Protein AF-A0A7V9F409-F1 (afdb_monomer)

pLDDT: mean 72.89, std 24.89, range [25.59, 97.81]

Solvent-accessible surface area (backbone atoms only — not comparable to full-atom values): 13513 Å² total; per-residue (Å²): 134,82,74,98,64,56,73,69,57,51,51,53,51,53,51,50,53,48,41,28,65,78,39,24,48,59,40,37,48,37,40,74,73,64,59,26,54,74,66,50,51,51,50,37,61,57,53,39,62,87,48,58,64,72,60,38,40,72,42,19,62,63,45,30,52,34,43,55,76,37,59,66,72,54,20,43,49,49,32,44,48,51,51,51,69,71,31,65,57,53,60,52,44,57,60,38,30,70,72,58,51,46,72,49,75,45,80,52,81,87,95,44,65,50,73,53,69,46,58,45,67,68,60,52,50,54,52,49,52,50,38,52,52,51,24,52,48,46,44,72,76,64,48,87,64,53,64,68,56,38,33,50,53,49,49,52,49,59,58,50,59,56,53,55,56,57,51,59,64,49,61,75,71,71,81,75,86,89,80,89,84,80,86,89,82,90,82,86,89,88,82,88,79,90,80,88,86,84,86,83,85,86,76,78,84,73,86,78,83,79,84,79,82,79,82,81,81,78,87,129

Nearest PDB structures (foldseek):
  8trc-assembly1_B  TM=2.249E-01  e=3.529E+00  Rattus norvegicus
  8afz-assembly1_A  TM=1.897E-01  e=8.046E+00  Homo sapiens

Secondary structure (DSSP, 8-state):
---S--HHHHHHHHHHHHHHHHT-HHHHHHHHTTSS-HHHHHHHHHHGGGS-HHHHHHTHHHHHHHHHHS-HHHHHHHHHHHHHHS-HHHHHHHHHHHH--EEEEEE-SSS-EEEEEE--HHHHHHHHHHHHHHHHHHHHTT--S-HHHHHHHHHHHHHHHHHHHHHHHHHTT-----------------------------------------------

Mean predicted aligned error: 19.3 Å

Radius of gyration: 28.7 Å; Cα contacts (8 Å, |Δi|>4): 137; chains: 1; bounding box: 71×68×67 Å

Sequence (220 aa):
MALNMSPSSVGKQLLLARDLQTVHSDLGEALQLGQVSPFVASMVASATRKLPDTARRVLDEAVTTDAVELPTGRAIEAARNRVREADEYSDVAAANARNNRYAFLKPLDDSVAMLGAVMPAEDAVAGWVRIDTDARRLRREGDARSLDQLRCDLFAQAVASAADRTDADRTDAESLPAESAGSENAGAEGIGAEGTASGPAAAARRPAVLVQVVISLASL

Foldseek 3Di:
DDDPDDPVVVVLVVVLVCLCVPQQVLLVVCVVVVLAPPVLSSLLSVLLVVDDSVLSNVCNVVLSVLRNPDDSVRSSVVSNVSSCVSCPVNVVVLVCLQVPWDWDWADDPDPDIDTDIRHRPVVVVVVQVVLLVVLVVVVVVPDPDDSVVSSVVSVVVVVVVVVVVVVVVVVVVPPDDDDDDDDDDDDDDDDDDDDDDDDDDPDDDDDDDDDDDDDDDDDD

Structure (mmCIF, N/CA/C/O backbone):
data_AF-A0A7V9F409-F1
#
_entry.id   AF-A0A7V9F409-F1
#
loop_
_atom_site.group_PDB
_atom_site.id
_atom_site.type_symbol
_atom_site.label_atom_id
_atom_site.label_alt_id
_atom_site.label_comp_id
_atom_site.label_asym_id
_atom_site.label_entity_id
_atom_site.label_seq_id
_atom_site.pdbx_PDB_ins_code
_atom_site.Cartn_x
_atom_site.Cartn_y
_atom_site.Cartn_z
_atom_site.occupancy
_atom_site.B_iso_or_equiv
_atom_site.auth_seq_id
_atom_site.auth_comp_id
_atom_site.auth_asym_id
_atom_site.auth_atom_id
_atom_site.pdbx_PDB_model_num
ATOM 1 N N . MET A 1 1 ? 6.184 -19.484 34.373 1.00 41.19 1 MET A N 1
ATOM 2 C CA . MET A 1 1 ? 5.968 -20.143 33.067 1.00 41.19 1 MET A CA 1
ATOM 3 C C . MET A 1 1 ? 6.205 -19.112 31.979 1.00 41.19 1 MET A C 1
ATOM 5 O O . MET A 1 1 ? 5.476 -18.132 31.943 1.00 41.19 1 MET A O 1
ATOM 9 N N . ALA A 1 2 ? 7.245 -19.275 31.159 1.00 52.06 2 ALA A N 1
ATOM 10 C CA . ALA A 1 2 ? 7.416 -18.454 29.963 1.00 52.06 2 ALA A CA 1
ATOM 11 C C . ALA A 1 2 ? 6.501 -19.015 28.864 1.00 52.06 2 ALA A C 1
ATOM 13 O O . ALA A 1 2 ? 6.508 -20.222 28.621 1.00 52.06 2 ALA A O 1
ATOM 14 N N . LEU A 1 3 ? 5.681 -18.166 28.245 1.00 68.44 3 LEU A N 1
ATOM 15 C CA . LEU A 1 3 ? 4.895 -18.538 27.068 1.00 68.44 3 LEU A CA 1
ATOM 16 C C . LEU A 1 3 ? 5.873 -18.926 25.947 1.00 68.44 3 LEU A C 1
ATOM 18 O O . LEU A 1 3 ? 6.801 -18.169 25.671 1.00 68.44 3 LEU A O 1
ATOM 22 N N . ASN A 1 4 ? 5.683 -20.089 25.312 1.00 79.31 4 ASN A N 1
ATOM 23 C CA . ASN A 1 4 ? 6.485 -20.540 24.166 1.00 79.31 4 ASN A CA 1
ATOM 24 C C . ASN A 1 4 ? 6.117 -19.735 22.905 1.00 79.31 4 ASN A C 1
ATOM 26 O O . ASN A 1 4 ? 5.541 -20.254 21.952 1.00 79.31 4 ASN A O 1
ATOM 30 N N . MET A 1 5 ? 6.351 -18.427 22.953 1.00 78.81 5 MET A N 1
ATOM 31 C CA . MET A 1 5 ? 5.960 -17.461 21.935 1.00 78.81 5 MET A CA 1
ATOM 32 C C . MET A 1 5 ? 7.158 -16.608 21.543 1.00 78.81 5 MET A C 1
ATOM 34 O O . MET A 1 5 ? 7.973 -16.227 22.382 1.00 78.81 5 MET A O 1
ATOM 38 N N . SER A 1 6 ? 7.250 -16.275 20.256 1.00 83.69 6 SER A N 1
ATOM 39 C CA . SER A 1 6 ? 8.296 -15.381 19.768 1.00 83.69 6 SER A CA 1
ATOM 40 C C . SER A 1 6 ? 8.077 -13.942 20.273 1.00 83.69 6 SER A C 1
ATOM 42 O O . SER A 1 6 ? 6.925 -13.511 20.422 1.00 83.69 6 SER A O 1
ATOM 44 N N . PRO A 1 7 ? 9.149 -13.148 20.478 1.00 78.25 7 PRO A N 1
ATOM 45 C CA . PRO A 1 7 ? 9.039 -11.759 20.941 1.00 78.25 7 PRO A CA 1
ATOM 46 C C . PRO A 1 7 ? 8.133 -10.884 20.063 1.00 78.25 7 PRO A C 1
ATOM 48 O O . PRO A 1 7 ? 7.383 -10.045 20.558 1.00 78.25 7 PRO A O 1
ATOM 51 N N . SER A 1 8 ? 8.147 -11.114 18.748 1.00 76.12 8 SER A N 1
ATOM 52 C CA . SER A 1 8 ? 7.300 -10.395 17.792 1.00 76.12 8 SER A CA 1
ATOM 53 C C . SER A 1 8 ? 5.815 -10.738 17.941 1.00 76.12 8 SER A C 1
ATOM 55 O O . SER A 1 8 ? 4.962 -9.867 17.762 1.00 76.12 8 SER A O 1
ATOM 57 N N . SER A 1 9 ? 5.489 -11.982 18.303 1.00 78.06 9 SER A N 1
ATOM 58 C CA . SER A 1 9 ? 4.111 -12.401 18.565 1.00 78.06 9 SER A CA 1
ATOM 59 C C . SER A 1 9 ? 3.569 -11.779 19.851 1.00 78.06 9 SER A C 1
ATOM 61 O O . SER A 1 9 ? 2.431 -11.310 19.866 1.00 78.06 9 SER A O 1
ATOM 63 N N . VAL A 1 10 ? 4.393 -11.713 20.901 1.00 84.56 10 VAL A N 1
ATOM 64 C CA . VAL A 1 10 ? 4.045 -11.029 22.158 1.00 84.56 10 VAL A CA 1
ATOM 65 C C . VAL A 1 10 ? 3.818 -9.538 21.908 1.00 84.56 10 VAL A C 1
ATOM 67 O O . VAL A 1 10 ? 2.819 -8.985 22.359 1.00 84.56 10 VAL A O 1
ATOM 70 N N . GLY A 1 11 ? 4.681 -8.899 21.110 1.00 83.50 11 GLY A N 1
ATOM 71 C CA . GLY A 1 11 ? 4.513 -7.495 20.729 1.00 83.50 11 GLY A CA 1
ATOM 72 C C . GLY A 1 11 ? 3.176 -7.223 20.032 1.00 83.50 11 GLY A C 1
ATOM 73 O O . GLY A 1 11 ? 2.473 -6.282 20.393 1.00 83.50 11 GLY A O 1
ATOM 74 N N . LYS A 1 12 ? 2.770 -8.073 19.079 1.00 80.00 12 LYS A N 1
ATOM 75 C CA . LYS A 1 12 ? 1.468 -7.939 18.401 1.00 80.00 12 LYS A CA 1
ATOM 76 C C . LYS A 1 12 ? 0.291 -8.089 19.365 1.00 80.00 12 LYS A C 1
ATOM 78 O O . LYS A 1 12 ? -0.642 -7.294 19.287 1.00 80.00 12 LYS A O 1
ATOM 83 N N . GLN A 1 13 ? 0.347 -9.065 20.271 1.00 84.50 13 GLN A N 1
ATOM 84 C CA . GLN A 1 13 ? -0.703 -9.279 21.269 1.00 84.50 13 GLN A CA 1
ATOM 85 C C . GLN A 1 13 ? -0.813 -8.116 22.256 1.00 84.50 13 GLN A C 1
ATOM 87 O O . GLN A 1 13 ? -1.919 -7.658 22.517 1.00 84.50 13 GLN A O 1
ATOM 92 N N . LEU A 1 14 ? 0.312 -7.594 22.752 1.00 89.25 14 LEU A N 1
ATOM 93 C CA . LEU A 1 14 ? 0.318 -6.435 23.647 1.00 89.25 14 LEU A CA 1
ATOM 94 C C . LEU A 1 14 ? -0.226 -5.182 22.960 1.00 89.25 14 LEU A C 1
ATOM 96 O O . LEU A 1 14 ? -1.001 -4.442 23.560 1.00 89.25 14 LEU A O 1
ATOM 100 N N . LEU A 1 15 ? 0.145 -4.954 21.698 1.00 87.38 15 LEU A N 1
ATOM 101 C CA . LEU A 1 15 ? -0.392 -3.828 20.941 1.00 87.38 15 LEU A CA 1
ATOM 102 C C . LEU A 1 15 ? -1.901 -3.967 20.719 1.00 87.38 15 LEU A C 1
ATOM 104 O O . LEU A 1 15 ? -2.616 -2.987 20.881 1.00 87.38 15 LEU A O 1
ATOM 108 N N . LEU A 1 16 ? -2.387 -5.167 20.383 1.00 89.25 16 LEU A N 1
ATOM 109 C CA . LEU A 1 16 ? -3.822 -5.415 20.240 1.00 89.25 16 LEU A CA 1
ATOM 110 C C . LEU A 1 16 ? -4.567 -5.207 21.566 1.00 89.25 16 LEU A C 1
ATOM 112 O O . LEU A 1 16 ? -5.596 -4.542 21.587 1.00 89.25 16 LEU A O 1
ATOM 116 N N . ALA A 1 17 ? -4.039 -5.738 22.670 1.00 90.00 17 ALA A N 1
ATOM 117 C CA . ALA A 1 17 ? -4.635 -5.566 23.992 1.00 90.00 17 ALA A CA 1
ATOM 118 C C . ALA A 1 17 ? -4.711 -4.083 24.384 1.00 90.00 17 ALA A C 1
ATOM 120 O O . ALA A 1 17 ? -5.747 -3.619 24.853 1.00 90.00 17 ALA A O 1
ATOM 121 N N . ARG A 1 18 ? -3.646 -3.315 24.120 1.00 91.75 18 ARG A N 1
ATOM 122 C CA . ARG A 1 18 ? -3.642 -1.862 24.321 1.00 91.75 18 ARG A CA 1
ATOM 123 C C . ARG A 1 18 ? -4.688 -1.169 23.448 1.00 91.75 18 ARG A C 1
ATOM 125 O O . ARG A 1 18 ? -5.393 -0.296 23.948 1.00 91.75 18 ARG A O 1
ATOM 132 N N . ASP A 1 19 ? -4.776 -1.527 22.167 1.00 90.69 19 ASP A N 1
ATOM 133 C CA . ASP A 1 19 ? -5.747 -0.946 21.233 1.00 90.69 19 ASP A CA 1
ATOM 134 C C . ASP A 1 19 ? -7.183 -1.151 21.747 1.00 90.69 19 ASP A C 1
ATOM 136 O O . ASP A 1 19 ? -7.920 -0.178 21.883 1.00 90.69 19 ASP A O 1
ATOM 140 N N . LEU A 1 20 ? -7.544 -2.383 22.126 1.00 92.19 20 LEU A N 1
ATOM 141 C CA . LEU A 1 20 ? -8.864 -2.730 22.677 1.00 92.19 20 LEU A CA 1
ATOM 142 C C . LEU A 1 20 ? -9.156 -2.075 24.034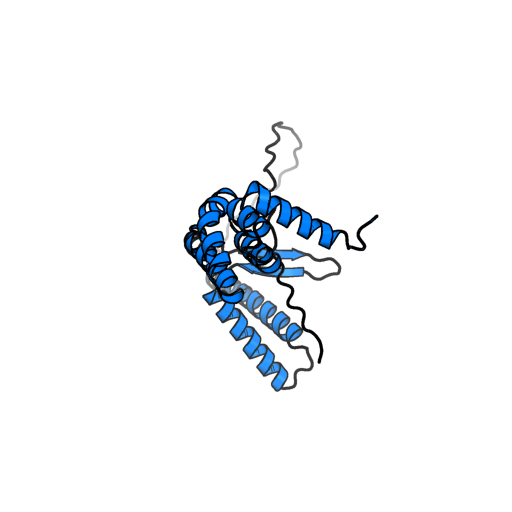 1.00 92.19 20 LEU A C 1
ATOM 144 O O . LEU A 1 20 ? -10.306 -1.907 24.406 1.00 92.19 20 LEU A O 1
ATOM 148 N N . GLN A 1 21 ? -8.129 -1.704 24.798 1.00 92.75 21 GLN A N 1
ATOM 149 C CA . GLN A 1 21 ? -8.329 -1.074 26.102 1.00 92.75 21 GLN A CA 1
ATOM 150 C C . GLN A 1 21 ? -8.398 0.458 26.032 1.00 92.75 21 GLN A C 1
ATOM 152 O O . GLN A 1 21 ? -9.035 1.083 26.874 1.00 92.75 21 GLN A O 1
ATOM 157 N N . THR A 1 22 ? -7.693 1.084 25.085 1.00 88.69 22 THR A N 1
ATOM 158 C CA . THR A 1 22 ? -7.446 2.544 25.100 1.00 88.69 22 THR A CA 1
ATOM 159 C C . THR A 1 22 ? -8.052 3.308 23.925 1.00 88.69 22 THR A C 1
ATOM 161 O O . THR A 1 22 ? -8.151 4.542 23.967 1.00 88.69 22 THR A O 1
ATOM 164 N N . VAL A 1 23 ? -8.415 2.593 22.862 1.00 89.44 23 VAL A N 1
ATOM 165 C CA . VAL A 1 23 ? -8.960 3.163 21.626 1.00 89.44 23 VAL A CA 1
ATOM 166 C C . VAL A 1 23 ? -10.294 2.518 21.278 1.00 89.44 23 VAL A C 1
ATOM 168 O O . VAL A 1 23 ? -11.212 3.244 20.923 1.00 89.44 23 VAL A O 1
ATOM 171 N N . HIS A 1 24 ? -10.379 1.192 21.402 1.00 92.69 24 HIS A N 1
ATOM 172 C CA . HIS A 1 24 ? -11.540 0.391 21.033 1.00 92.69 24 HIS A CA 1
ATOM 173 C C . HIS A 1 24 ? -12.212 -0.258 22.252 1.00 92.69 24 HIS A C 1
ATOM 175 O O . HIS A 1 24 ? -12.237 -1.487 22.359 1.00 92.69 24 HIS A O 1
ATOM 181 N N . SER A 1 25 ? -12.654 0.564 23.209 1.00 93.12 25 SER A N 1
ATOM 182 C CA . SER A 1 25 ? -13.220 0.085 24.475 1.00 93.12 25 SER A CA 1
ATOM 183 C C . SER A 1 25 ? -14.477 -0.753 24.276 1.00 93.12 25 SER A C 1
ATOM 185 O O . SER A 1 25 ? -14.604 -1.789 24.929 1.00 93.12 25 SER A O 1
ATOM 187 N N . ASP A 1 26 ? -15.348 -0.364 23.346 1.00 95.12 26 ASP A N 1
ATOM 188 C CA . ASP A 1 26 ? -16.631 -1.032 23.114 1.00 95.12 26 ASP A CA 1
ATOM 189 C C . ASP A 1 26 ? -16.394 -2.412 22.488 1.00 95.12 26 ASP A C 1
ATOM 191 O O . ASP A 1 26 ? -16.950 -3.425 22.919 1.00 95.12 26 ASP A O 1
ATOM 195 N N . LEU A 1 27 ? -15.463 -2.489 21.530 1.00 94.31 27 LEU A N 1
ATOM 196 C CA . LEU A 1 27 ? -15.044 -3.753 20.923 1.00 94.31 27 LEU A CA 1
ATOM 197 C C . LEU A 1 27 ? -14.344 -4.661 21.943 1.00 94.31 27 LEU A C 1
ATOM 199 O O . LEU A 1 27 ? -14.485 -5.886 21.899 1.00 94.31 27 LEU A O 1
ATOM 203 N N . GLY A 1 28 ? -13.567 -4.065 22.851 1.00 94.88 28 GLY A N 1
ATOM 204 C CA . GLY A 1 28 ? -12.927 -4.759 23.963 1.00 94.88 28 GLY A CA 1
ATOM 205 C C . GLY A 1 28 ? -13.943 -5.369 24.930 1.00 94.88 28 GLY A C 1
ATOM 206 O O . GLY A 1 28 ? -13.770 -6.516 25.346 1.00 94.88 28 GLY A O 1
ATOM 207 N N . GLU A 1 29 ? -15.015 -4.645 25.248 1.00 96.25 29 GLU A N 1
ATOM 208 C CA . GLU A 1 29 ? -16.117 -5.128 26.083 1.00 96.25 29 GLU A CA 1
ATOM 209 C C . GLU A 1 29 ? -16.910 -6.242 25.383 1.00 96.25 29 GLU A C 1
ATOM 211 O O . GLU A 1 29 ? -17.104 -7.316 25.959 1.00 96.25 29 GLU A O 1
ATOM 216 N N . ALA A 1 30 ? -17.259 -6.063 24.106 1.00 94.69 30 ALA A N 1
ATOM 217 C CA . ALA A 1 30 ? -17.950 -7.082 23.312 1.00 94.69 30 ALA A CA 1
ATOM 218 C C . ALA A 1 30 ? -17.137 -8.388 23.197 1.00 94.69 30 ALA A C 1
ATOM 220 O O . ALA A 1 30 ? -17.693 -9.492 23.221 1.00 94.69 30 ALA A O 1
ATOM 221 N N . LEU A 1 31 ? -15.805 -8.285 23.125 1.00 95.12 31 LEU A N 1
ATOM 222 C CA . LEU A 1 31 ? -14.905 -9.437 23.187 1.00 95.12 31 LEU A CA 1
ATOM 223 C C . LEU A 1 31 ? -14.948 -10.127 24.561 1.00 95.12 31 LEU A C 1
ATOM 225 O O . LEU A 1 31 ? -14.991 -11.356 24.621 1.00 95.12 31 LEU A O 1
ATOM 229 N N . GLN A 1 32 ? -14.941 -9.367 25.661 1.00 94.81 32 GLN A N 1
ATOM 230 C CA . GLN A 1 32 ? -14.998 -9.920 27.024 1.00 94.81 32 GLN A CA 1
ATOM 231 C C . GLN A 1 32 ? -16.326 -10.626 27.313 1.00 94.81 32 GLN A C 1
ATOM 233 O O . GLN A 1 32 ? -16.335 -11.669 27.967 1.00 94.81 32 GLN A O 1
ATOM 238 N N . LEU A 1 33 ? -17.430 -10.097 26.784 1.00 94.81 33 LEU A N 1
ATOM 239 C CA . LEU A 1 33 ? -18.762 -10.700 26.877 1.00 94.81 33 LEU A CA 1
ATOM 240 C C . LEU A 1 33 ? -18.945 -11.909 25.943 1.00 94.81 33 LEU A C 1
ATOM 242 O O . LEU A 1 33 ? -19.985 -12.564 25.981 1.00 94.81 33 LEU A O 1
ATOM 246 N N . GLY A 1 34 ? -17.951 -12.222 25.103 1.00 94.06 34 GLY A N 1
ATOM 247 C CA . GLY A 1 34 ? -18.007 -13.335 24.155 1.00 94.06 34 GLY A CA 1
ATOM 248 C C . GLY A 1 34 ? -18.943 -13.098 22.967 1.00 94.06 34 GLY A C 1
ATOM 249 O O . GLY A 1 34 ? -19.281 -14.049 22.264 1.00 94.06 34 GLY A O 1
ATOM 250 N N . GLN A 1 35 ? -19.354 -11.850 22.728 1.00 94.88 35 GLN A N 1
ATOM 251 C CA . GLN A 1 35 ? -20.203 -11.467 21.595 1.00 94.88 35 GLN A CA 1
ATOM 252 C C . GLN A 1 35 ? -19.408 -11.422 20.285 1.00 94.88 35 GLN A C 1
ATOM 254 O O . GLN A 1 35 ? -19.954 -11.679 19.217 1.00 94.88 35 GLN A O 1
ATOM 259 N N . VAL A 1 36 ? -18.103 -11.144 20.372 1.00 94.94 36 VAL A N 1
ATOM 260 C CA . VAL A 1 36 ? -17.180 -11.125 19.232 1.00 94.94 36 VAL A CA 1
ATOM 261 C C . VAL A 1 36 ? -16.037 -12.102 19.483 1.00 94.94 36 VAL A C 1
ATOM 263 O O . VAL A 1 36 ? -15.482 -12.175 20.576 1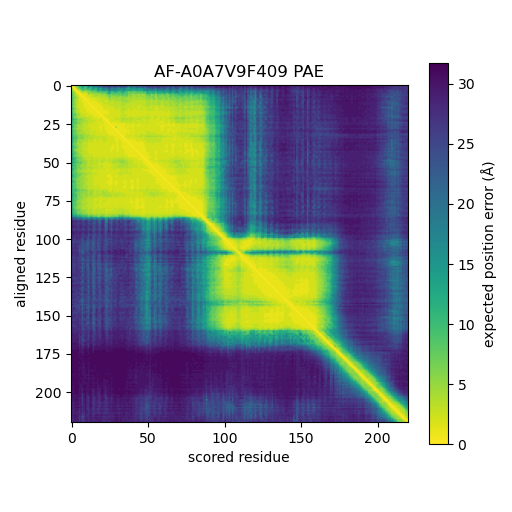.00 94.94 36 VAL A O 1
ATOM 266 N N . SER A 1 37 ? -15.642 -12.859 18.456 1.00 94.38 37 SER A N 1
ATOM 267 C CA . SER A 1 37 ? -14.486 -13.755 18.576 1.00 94.38 37 SER A CA 1
ATOM 268 C C . SER A 1 37 ? -13.160 -12.973 18.664 1.00 94.38 37 SER A C 1
ATOM 270 O O . SER A 1 37 ? -13.016 -11.938 18.004 1.00 94.38 37 SER A O 1
ATOM 272 N N . PRO A 1 38 ? -12.127 -13.494 19.361 1.00 91.56 38 PRO A N 1
ATOM 273 C CA . PRO A 1 38 ? -10.806 -12.855 19.418 1.00 91.56 38 PRO A CA 1
ATOM 274 C C . PRO A 1 38 ? -10.196 -12.590 18.038 1.00 91.56 38 PRO A C 1
ATOM 276 O O . PRO A 1 38 ? -9.517 -11.585 17.828 1.00 91.56 38 PRO A O 1
ATOM 279 N N . PHE A 1 39 ? -10.464 -13.478 17.076 1.00 92.81 39 PHE A N 1
ATOM 280 C CA . PHE A 1 39 ? -10.010 -13.318 15.700 1.00 92.81 39 PHE A CA 1
ATOM 281 C C . PHE A 1 39 ? -10.663 -12.104 15.028 1.00 92.81 39 PHE A C 1
ATOM 283 O O . PHE A 1 39 ? -9.947 -11.249 14.506 1.00 92.81 39 PHE A O 1
ATOM 290 N N . VAL A 1 40 ? -11.995 -11.991 15.086 1.00 94.25 40 VAL A N 1
ATOM 291 C CA . VAL A 1 40 ? -12.736 -10.857 14.503 1.00 94.25 40 VAL A CA 1
ATOM 292 C C . VAL A 1 40 ? -12.302 -9.547 15.153 1.00 94.25 40 VAL A C 1
ATOM 294 O O . VAL A 1 40 ? -11.917 -8.627 14.435 1.00 94.25 40 VAL A O 1
ATOM 297 N N . ALA A 1 41 ? -12.253 -9.492 16.488 1.00 94.06 41 ALA A N 1
ATOM 298 C CA . ALA A 1 41 ? -11.809 -8.307 17.221 1.00 94.06 41 ALA A CA 1
ATOM 299 C C . ALA A 1 41 ? -10.391 -7.879 16.801 1.00 94.06 41 ALA A C 1
ATOM 301 O O . ALA A 1 41 ? -10.145 -6.701 16.541 1.00 94.06 41 ALA A O 1
ATOM 302 N N . SER A 1 42 ? -9.468 -8.837 16.637 1.00 93.00 42 SER A N 1
ATOM 303 C CA . SER A 1 42 ? -8.105 -8.545 16.175 1.00 93.00 42 SER A CA 1
ATOM 304 C C . SER A 1 42 ? -8.058 -7.964 14.764 1.00 93.00 42 SER A C 1
ATOM 306 O O . SER A 1 42 ? -7.300 -7.026 14.505 1.00 93.00 42 SER A O 1
ATOM 308 N N . MET A 1 43 ? -8.872 -8.499 13.852 1.00 94.75 43 MET A N 1
ATOM 309 C CA . MET A 1 43 ? -8.896 -8.087 12.453 1.00 94.75 43 MET A CA 1
ATOM 310 C C . MET A 1 43 ? -9.554 -6.719 12.285 1.00 94.75 43 MET A C 1
ATOM 312 O O . MET A 1 43 ? -9.040 -5.895 11.527 1.00 94.75 43 MET A O 1
ATOM 316 N N . VAL A 1 44 ? -10.636 -6.457 13.021 1.00 93.75 44 VAL A N 1
ATOM 317 C CA . VAL A 1 44 ? -11.324 -5.160 13.047 1.00 93.75 44 VAL A CA 1
ATOM 318 C C . VAL A 1 44 ? -10.413 -4.084 13.644 1.00 93.75 44 VAL A C 1
ATOM 320 O O . VAL A 1 44 ? -10.130 -3.097 12.967 1.00 93.75 44 VAL A O 1
ATOM 323 N N . ALA A 1 45 ? -9.840 -4.304 14.833 1.00 93.31 45 ALA A N 1
ATOM 324 C CA . ALA A 1 45 ? -8.927 -3.344 15.465 1.00 93.31 45 ALA A CA 1
ATOM 325 C C . ALA A 1 45 ? -7.652 -3.089 14.635 1.00 93.31 45 ALA A C 1
ATOM 327 O O . ALA A 1 45 ? -7.114 -1.981 14.621 1.00 93.31 45 ALA A O 1
ATOM 328 N N . SER A 1 46 ? -7.163 -4.103 13.912 1.00 90.38 46 SER A N 1
ATOM 329 C CA . SER A 1 46 ? -6.025 -3.941 12.997 1.00 90.38 46 SER A CA 1
ATOM 330 C C . SER A 1 46 ? -6.393 -3.150 11.741 1.00 90.38 46 SER A C 1
ATOM 332 O O . SER A 1 46 ? -5.551 -2.419 11.222 1.00 90.38 46 SER A O 1
ATOM 334 N N . ALA A 1 47 ? -7.628 -3.268 11.243 1.00 89.44 47 ALA A N 1
ATOM 335 C CA . ALA A 1 47 ? -8.082 -2.544 10.058 1.00 89.44 47 ALA A CA 1
ATOM 336 C C . ALA A 1 47 ? -8.150 -1.025 10.288 1.00 89.44 47 ALA A C 1
ATOM 338 O O . ALA A 1 47 ? -7.905 -0.261 9.356 1.00 89.44 47 ALA A O 1
ATOM 339 N N . THR A 1 48 ? -8.420 -0.582 11.519 1.00 88.69 48 THR A N 1
ATOM 340 C CA . THR A 1 48 ? -8.542 0.843 11.868 1.00 88.69 48 THR A CA 1
ATOM 341 C C . THR A 1 48 ? -7.201 1.534 12.127 1.00 88.69 48 THR A C 1
ATOM 343 O O . THR A 1 48 ? -7.150 2.761 12.163 1.00 88.69 48 THR A O 1
ATOM 346 N N . ARG A 1 49 ? -6.090 0.793 12.259 1.00 87.19 49 ARG A N 1
ATOM 347 C CA . ARG A 1 49 ? -4.779 1.340 12.672 1.00 87.19 49 ARG A CA 1
ATOM 348 C C . ARG A 1 49 ? -4.188 2.427 11.783 1.00 87.19 49 ARG A C 1
ATOM 350 O O . ARG A 1 49 ? -3.285 3.124 12.234 1.00 87.19 49 ARG A O 1
ATOM 357 N N . LYS A 1 50 ? -4.627 2.544 10.528 1.00 81.12 50 LYS A N 1
ATOM 358 C CA . LYS A 1 50 ? -4.147 3.616 9.644 1.00 81.12 50 LYS A CA 1
ATOM 359 C C . LYS A 1 50 ? -4.698 4.996 10.025 1.00 81.12 50 LYS A C 1
ATOM 361 O O . LYS A 1 50 ? -4.153 5.997 9.576 1.00 81.12 50 LYS A O 1
ATOM 366 N N . LEU A 1 51 ? -5.761 5.044 10.828 1.00 81.44 51 LEU A N 1
ATOM 367 C CA . LEU A 1 51 ? -6.373 6.278 11.305 1.00 81.44 51 LEU A CA 1
ATOM 368 C C . LEU A 1 51 ? -5.719 6.745 12.616 1.00 81.44 51 LEU A C 1
ATOM 370 O O . LEU A 1 51 ? -5.240 5.913 13.391 1.00 81.44 51 LEU A O 1
ATOM 374 N N . PRO A 1 52 ? -5.724 8.057 12.912 1.00 80.00 52 PRO A N 1
ATOM 375 C CA . PRO A 1 52 ? -5.332 8.552 14.228 1.00 80.00 52 PRO A CA 1
ATOM 376 C C . PRO A 1 52 ? -6.292 8.042 15.313 1.00 80.00 52 PRO A C 1
ATOM 378 O O . PRO A 1 52 ? -7.482 7.850 15.060 1.00 80.00 52 PRO A O 1
ATOM 381 N N . ASP A 1 53 ? -5.800 7.877 16.545 1.00 81.19 53 ASP A N 1
ATOM 382 C CA . ASP A 1 53 ? -6.581 7.317 17.662 1.00 81.19 53 ASP A CA 1
ATOM 383 C C . ASP A 1 53 ? -7.895 8.068 17.933 1.00 81.19 53 ASP A C 1
ATOM 385 O O . ASP A 1 53 ? -8.880 7.459 18.343 1.00 81.19 53 ASP A O 1
ATOM 389 N N . THR A 1 54 ? -7.950 9.376 17.664 1.00 79.56 54 THR A N 1
ATOM 390 C CA . THR A 1 54 ? -9.182 10.172 17.776 1.00 79.56 54 THR A CA 1
ATOM 391 C C . THR A 1 54 ? -10.268 9.698 16.811 1.00 79.56 54 THR A C 1
ATOM 393 O O . THR A 1 54 ? -11.403 9.511 17.231 1.00 79.56 54 THR A O 1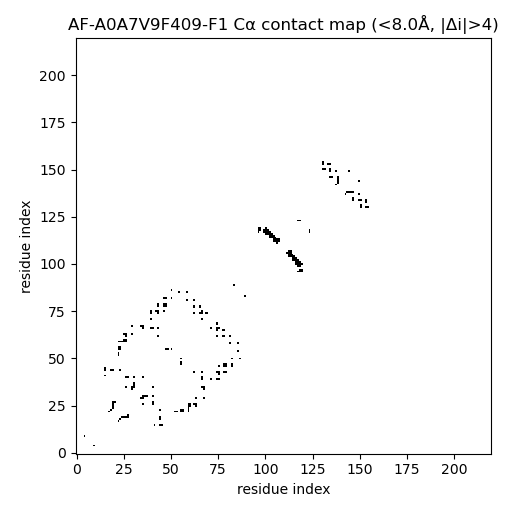
ATOM 396 N N . ALA A 1 55 ? -9.926 9.440 15.547 1.00 82.62 55 ALA A N 1
ATOM 397 C CA . ALA A 1 55 ? -10.863 8.926 14.549 1.00 82.62 55 ALA A CA 1
ATOM 398 C C . ALA A 1 55 ? -11.222 7.454 14.808 1.00 82.62 55 ALA A C 1
ATOM 400 O O . ALA A 1 55 ? -12.367 7.049 14.625 1.00 82.62 55 ALA A O 1
ATOM 401 N N . ARG A 1 56 ? -10.262 6.656 15.294 1.00 87.94 56 ARG A N 1
ATOM 402 C CA . ARG A 1 56 ? -10.502 5.254 15.673 1.00 87.94 56 ARG A CA 1
ATOM 403 C C . ARG A 1 56 ? -11.532 5.131 16.798 1.00 87.94 56 ARG A C 1
ATOM 405 O O . ARG A 1 56 ? -12.388 4.261 16.708 1.00 87.94 56 ARG A O 1
ATOM 412 N N . ARG A 1 57 ? -11.482 6.023 17.796 1.00 88.81 57 ARG A N 1
ATOM 413 C CA . ARG A 1 57 ? -12.474 6.099 18.886 1.00 88.81 57 ARG A CA 1
ATOM 414 C C . ARG A 1 57 ? -13.867 6.461 18.386 1.00 88.81 57 ARG A C 1
ATOM 416 O O . ARG A 1 57 ? -14.835 5.867 18.827 1.00 88.81 57 ARG A O 1
ATOM 423 N N . VAL A 1 58 ? -13.972 7.405 17.448 1.00 88.12 58 VAL A N 1
ATOM 424 C CA . VAL A 1 58 ? -15.269 7.783 16.852 1.00 88.12 58 VAL A CA 1
ATOM 425 C C . VAL A 1 58 ? -15.905 6.606 16.108 1.00 88.12 58 VAL A C 1
ATOM 427 O O . VAL A 1 58 ? -17.120 6.454 16.118 1.00 88.12 58 VAL A O 1
ATOM 430 N N . LEU A 1 59 ? -15.090 5.759 15.478 1.00 90.25 59 LEU A N 1
ATOM 431 C CA . LEU A 1 59 ? -15.570 4.570 14.779 1.00 90.25 59 LEU A CA 1
ATOM 432 C C . LEU A 1 59 ? -15.895 3.388 15.697 1.00 90.25 59 LEU A C 1
ATOM 434 O O . LEU A 1 59 ? -16.470 2.422 15.200 1.00 90.25 59 LEU A O 1
ATOM 438 N N . ASP A 1 60 ? -15.511 3.424 16.975 1.00 93.69 60 ASP A N 1
ATOM 439 C CA . ASP A 1 60 ? -15.484 2.244 17.844 1.00 93.69 60 ASP A CA 1
ATOM 440 C C . ASP A 1 60 ? -16.852 1.569 17.989 1.00 93.69 60 ASP A C 1
ATOM 442 O O . ASP A 1 60 ? -17.002 0.388 17.672 1.00 93.69 60 ASP A O 1
ATOM 446 N N . GLU A 1 61 ? -17.874 2.341 18.351 1.00 94.75 61 GLU A N 1
ATOM 447 C CA . GLU A 1 61 ? -19.256 1.867 18.473 1.00 94.75 61 GLU A CA 1
ATOM 448 C C . GLU A 1 61 ? -19.748 1.230 17.160 1.00 94.75 61 GLU A C 1
ATOM 450 O O . GLU A 1 61 ? -20.315 0.131 17.130 1.00 94.75 61 GLU A O 1
ATOM 455 N N . ALA A 1 62 ? -19.467 1.892 16.036 1.00 93.25 62 ALA A N 1
ATOM 456 C CA . ALA A 1 62 ? -19.952 1.476 14.729 1.00 93.25 62 ALA A CA 1
ATOM 457 C C . ALA A 1 62 ? -19.267 0.193 14.229 1.00 93.25 62 ALA A C 1
ATOM 459 O O . ALA A 1 62 ? -19.930 -0.655 13.629 1.00 93.25 62 ALA A O 1
ATOM 460 N N . VAL A 1 63 ? -17.958 0.033 14.465 1.00 94.25 63 VAL A N 1
ATOM 461 C CA . VAL A 1 63 ? -17.236 -1.204 14.110 1.00 94.25 63 VAL A CA 1
ATOM 462 C C . VAL A 1 63 ? -17.544 -2.346 15.075 1.00 94.25 63 VAL A C 1
ATOM 464 O O . VAL A 1 63 ? -17.494 -3.506 14.670 1.00 94.25 63 VAL A O 1
ATOM 467 N N . THR A 1 64 ? -17.885 -2.034 16.326 1.00 96.06 64 THR A N 1
ATOM 468 C CA . THR A 1 64 ? -18.323 -3.020 17.321 1.00 96.06 64 THR A CA 1
ATOM 469 C C . THR A 1 64 ? -19.678 -3.598 16.945 1.00 96.06 64 THR A C 1
ATOM 471 O O . THR A 1 64 ? -19.825 -4.817 16.901 1.00 96.06 64 THR A O 1
ATOM 474 N N . THR A 1 65 ? -20.631 -2.739 16.578 1.00 96.31 65 THR A N 1
ATOM 475 C CA . THR A 1 65 ? -21.966 -3.153 16.119 1.00 96.31 65 THR A CA 1
ATOM 476 C C . THR A 1 65 ? -21.864 -4.117 14.936 1.00 96.31 65 THR A C 1
ATOM 478 O O . THR A 1 65 ? -22.382 -5.231 14.988 1.00 96.31 65 THR A O 1
ATOM 481 N N . ASP A 1 66 ? -21.083 -3.761 13.912 1.00 94.88 66 ASP A N 1
ATOM 482 C CA . ASP A 1 66 ? -20.837 -4.650 12.773 1.00 94.88 66 ASP A CA 1
ATOM 483 C C . ASP A 1 66 ? -20.197 -5.980 13.173 1.00 94.88 66 ASP A C 1
ATOM 485 O O . ASP A 1 66 ? -20.513 -7.020 12.599 1.00 94.88 66 ASP A O 1
ATOM 489 N N . ALA A 1 67 ? -19.246 -5.952 14.109 1.00 94.44 67 ALA A N 1
ATOM 490 C CA . ALA A 1 67 ? -18.532 -7.144 14.543 1.00 94.44 67 ALA A CA 1
ATOM 491 C C . ALA A 1 67 ? -19.434 -8.134 15.289 1.00 94.44 67 ALA A C 1
ATOM 493 O O . ALA A 1 67 ? -19.160 -9.335 15.251 1.00 94.44 67 ALA A O 1
ATOM 494 N N . VAL A 1 68 ? -20.483 -7.635 15.947 1.00 95.56 68 VAL A N 1
ATOM 495 C CA . VAL A 1 68 ? -21.494 -8.441 16.643 1.00 95.56 68 VAL A CA 1
ATOM 496 C C . VAL A 1 68 ? -22.554 -8.960 15.669 1.00 95.56 68 VAL A C 1
ATOM 498 O O . VAL A 1 68 ? -22.949 -10.122 15.752 1.00 95.56 68 VAL A O 1
ATOM 501 N N . GLU A 1 69 ? -23.019 -8.122 14.742 1.00 94.69 69 GLU A N 1
ATOM 502 C CA . GLU A 1 69 ? -24.177 -8.438 13.897 1.00 94.69 69 GLU A CA 1
ATOM 503 C C . GLU A 1 69 ? -23.819 -9.165 12.595 1.00 94.69 69 GLU A C 1
ATOM 505 O O . GLU A 1 69 ? -24.618 -9.950 12.073 1.00 94.69 69 GLU A O 1
ATOM 510 N N . LEU A 1 70 ? -22.631 -8.914 12.037 1.00 94.69 70 LEU A N 1
ATOM 511 C CA . LEU A 1 70 ? -22.249 -9.427 10.726 1.00 94.69 70 LEU A CA 1
ATOM 512 C C . LEU A 1 70 ? -21.396 -10.699 10.823 1.00 94.69 70 LEU A C 1
ATOM 514 O O . LEU A 1 70 ? -20.564 -10.851 11.719 1.00 94.69 70 LEU A O 1
ATOM 518 N N . PRO A 1 71 ? -21.487 -11.596 9.821 1.00 94.00 71 PRO A N 1
ATOM 519 C CA . PRO A 1 71 ? -20.531 -12.686 9.679 1.00 94.00 71 PRO A CA 1
ATOM 520 C C . PRO A 1 71 ? -19.091 -12.162 9.601 1.00 94.00 71 PRO A C 1
ATOM 522 O O . PRO A 1 71 ? -18.835 -11.150 8.947 1.00 94.00 71 PRO A O 1
ATOM 525 N N . THR A 1 72 ? -18.135 -12.911 10.157 1.00 91.75 72 THR A N 1
ATOM 526 C CA . THR A 1 72 ? -16.704 -12.555 10.261 1.00 91.75 72 THR A CA 1
ATOM 527 C C . THR A 1 72 ? -16.128 -11.825 9.043 1.00 91.75 72 THR A C 1
ATOM 529 O O . THR A 1 72 ? -15.515 -10.771 9.186 1.00 91.75 72 THR A O 1
ATOM 532 N N . GLY A 1 73 ? -16.318 -12.360 7.830 1.00 88.44 73 GLY A N 1
ATOM 533 C CA . GLY A 1 73 ? -15.781 -11.741 6.612 1.00 88.44 73 GLY A CA 1
ATOM 534 C C . GLY A 1 73 ? -16.393 -10.369 6.307 1.00 88.44 73 GLY A C 1
ATOM 535 O O . GLY A 1 73 ? -15.671 -9.446 5.934 1.00 88.44 73 GLY A O 1
ATOM 536 N N . ARG A 1 74 ? -17.705 -10.223 6.524 1.00 93.25 74 ARG A N 1
ATOM 537 C CA . ARG A 1 74 ? -18.450 -8.978 6.298 1.00 93.25 74 ARG A CA 1
ATOM 538 C C . ARG A 1 74 ? -18.157 -7.937 7.373 1.00 93.25 74 ARG A C 1
ATOM 540 O O . ARG A 1 74 ? -18.006 -6.778 7.018 1.00 93.25 74 ARG A O 1
ATOM 547 N N . ALA A 1 75 ? -17.981 -8.339 8.631 1.00 92.88 75 ALA A N 1
ATOM 548 C CA . ALA A 1 75 ? -17.553 -7.438 9.703 1.00 92.88 75 ALA A CA 1
ATOM 549 C C . ALA A 1 75 ? -16.184 -6.799 9.403 1.00 92.88 75 ALA A C 1
ATOM 551 O O . ALA A 1 75 ? -16.005 -5.587 9.505 1.00 92.88 75 ALA A O 1
ATOM 552 N N . ILE A 1 76 ? -15.215 -7.607 8.953 1.00 92.56 76 ILE A N 1
ATOM 553 C CA . ILE A 1 76 ? -13.877 -7.117 8.585 1.00 92.56 76 ILE A CA 1
ATOM 554 C C . ILE A 1 76 ? -13.953 -6.164 7.384 1.00 92.56 76 ILE A C 1
ATOM 556 O O . ILE A 1 76 ? -13.243 -5.157 7.334 1.00 92.56 76 ILE A O 1
ATOM 560 N N . GLU A 1 77 ? -14.787 -6.479 6.395 1.00 90.81 77 GLU A N 1
ATOM 561 C CA . GLU A 1 77 ? -14.993 -5.626 5.225 1.00 90.81 77 GLU A CA 1
ATOM 562 C C . GLU A 1 77 ? -15.685 -4.305 5.585 1.00 90.81 77 GLU A C 1
ATOM 564 O O . GLU A 1 77 ? -15.227 -3.244 5.161 1.00 90.81 77 GLU A O 1
ATOM 569 N N . ALA A 1 78 ? -16.720 -4.351 6.421 1.00 91.62 78 ALA A N 1
ATOM 570 C CA . ALA A 1 78 ? -17.450 -3.179 6.887 1.00 91.62 78 ALA A CA 1
ATOM 571 C C . ALA A 1 78 ? -16.553 -2.239 7.710 1.00 91.62 78 ALA A C 1
ATOM 573 O O . ALA A 1 78 ? -16.553 -1.029 7.470 1.00 91.62 78 ALA A O 1
ATOM 574 N N . ALA A 1 79 ? -15.684 -2.788 8.567 1.00 91.38 79 ALA A N 1
ATOM 575 C CA . ALA A 1 79 ? -14.658 -2.016 9.265 1.00 91.38 79 ALA A CA 1
ATOM 576 C C . ALA A 1 79 ? -13.697 -1.319 8.286 1.00 91.38 79 ALA A C 1
ATOM 578 O O . ALA A 1 79 ? -13.399 -0.137 8.441 1.00 91.38 79 ALA A O 1
ATOM 579 N N . ARG A 1 80 ? -13.242 -2.014 7.232 1.00 89.88 80 ARG A N 1
ATOM 580 C CA . ARG A 1 80 ? -12.396 -1.406 6.187 1.00 89.88 80 ARG A CA 1
ATOM 581 C C . ARG A 1 80 ? -13.123 -0.304 5.418 1.00 89.88 80 ARG A C 1
ATOM 583 O O . ARG A 1 80 ? -12.478 0.675 5.059 1.00 89.88 80 ARG A O 1
ATOM 590 N N . ASN A 1 81 ? -14.419 -0.455 5.151 1.00 87.81 81 ASN A N 1
ATOM 591 C CA . ASN A 1 81 ? -15.223 0.553 4.454 1.00 87.81 81 ASN A CA 1
ATOM 592 C C . ASN A 1 81 ? -15.429 1.800 5.310 1.00 87.81 81 ASN A C 1
ATOM 594 O O . ASN A 1 81 ? -15.117 2.890 4.846 1.00 87.81 81 ASN A O 1
ATOM 598 N N . ARG A 1 82 ? -15.782 1.644 6.588 1.00 88.81 82 ARG A N 1
ATOM 599 C CA . ARG A 1 82 ? -15.848 2.762 7.546 1.00 88.81 82 ARG A CA 1
ATOM 600 C C . ARG A 1 82 ? -14.533 3.513 7.654 1.00 88.81 82 ARG A C 1
ATOM 602 O O . ARG A 1 82 ? -14.492 4.730 7.708 1.00 88.81 82 ARG A O 1
ATOM 609 N N . VAL A 1 83 ? -13.432 2.775 7.623 1.00 87.94 83 VAL A N 1
ATOM 610 C CA . VAL A 1 83 ? -12.081 3.327 7.624 1.00 87.94 83 VAL A CA 1
ATOM 611 C C . VAL A 1 83 ? -11.704 3.994 6.289 1.00 87.94 83 VAL A C 1
ATOM 613 O O . VAL A 1 83 ? -10.723 4.726 6.237 1.00 87.94 83 VAL A O 1
ATOM 616 N N . ARG A 1 84 ? -12.421 3.748 5.189 1.00 81.31 84 ARG A N 1
ATOM 617 C CA . ARG A 1 84 ? -12.299 4.537 3.949 1.00 81.31 84 ARG A CA 1
ATOM 618 C C . ARG A 1 84 ? -13.170 5.789 4.004 1.00 81.31 84 ARG A C 1
ATOM 620 O O . ARG A 1 84 ? -12.713 6.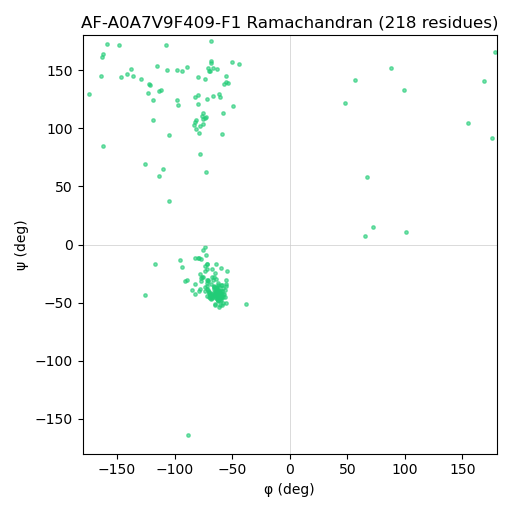831 3.572 1.00 81.31 84 ARG A O 1
ATOM 627 N N . GLU A 1 85 ? -14.373 5.681 4.559 1.00 81.00 85 GLU A N 1
ATOM 628 C CA . GLU A 1 85 ? -15.327 6.790 4.697 1.00 81.00 85 GLU A CA 1
ATOM 629 C C . GLU A 1 85 ? -14.866 7.841 5.716 1.00 81.00 85 GLU A C 1
ATOM 631 O O . GLU A 1 85 ? -14.937 9.034 5.451 1.00 81.00 85 GLU A O 1
ATOM 636 N N . ALA A 1 86 ? -14.350 7.406 6.868 1.00 75.56 86 ALA A N 1
ATOM 637 C CA . ALA A 1 86 ? -13.829 8.283 7.921 1.00 75.56 86 ALA A CA 1
ATOM 638 C C . ALA A 1 86 ? -12.437 8.845 7.607 1.00 75.56 86 ALA A C 1
ATOM 640 O O . ALA A 1 86 ? -11.946 9.741 8.294 1.00 75.56 86 ALA A O 1
ATOM 641 N N . ASP A 1 87 ? -11.775 8.293 6.595 1.00 66.06 87 ASP A N 1
ATOM 642 C CA . ASP A 1 87 ? -10.531 8.834 6.079 1.00 66.06 87 ASP A CA 1
ATOM 643 C C . ASP A 1 87 ? -10.870 10.039 5.197 1.00 66.06 87 ASP A C 1
ATOM 645 O O . ASP A 1 87 ? -10.842 9.962 3.975 1.00 66.06 87 ASP A O 1
ATOM 649 N N . GLU A 1 88 ? -11.173 11.178 5.829 1.00 51.31 88 GLU A N 1
ATOM 650 C CA . GLU A 1 88 ? -11.235 12.498 5.172 1.00 51.31 88 GLU A CA 1
ATOM 651 C C . GLU A 1 88 ? -9.908 12.803 4.436 1.00 51.31 88 GLU A C 1
ATOM 653 O O . GLU A 1 88 ? -9.850 13.532 3.445 1.00 51.31 88 GLU A O 1
ATOM 658 N N . TYR A 1 89 ? -8.828 12.141 4.865 1.00 46.16 89 TYR A N 1
ATOM 659 C CA . TYR A 1 89 ? -7.533 12.112 4.208 1.00 46.16 89 TYR A CA 1
ATOM 660 C C . TYR A 1 89 ? -7.492 11.270 2.928 1.00 46.16 89 TYR A C 1
ATOM 662 O O . TYR A 1 89 ? -6.509 11.385 2.217 1.00 46.16 89 TYR A O 1
ATOM 670 N N . SER A 1 90 ? -8.502 10.478 2.565 1.00 48.78 90 SER A N 1
ATOM 671 C CA . SER A 1 90 ? -8.547 9.764 1.279 1.00 48.78 90 SER A CA 1
ATOM 672 C C . SER A 1 90 ? -8.739 10.738 0.110 1.00 48.78 90 SER A C 1
ATOM 674 O O . SER A 1 90 ? -8.008 10.668 -0.879 1.00 48.78 90 SER A O 1
ATOM 676 N N . ASP A 1 91 ? -9.637 11.715 0.250 1.00 44.44 91 ASP A N 1
ATOM 677 C CA . ASP A 1 91 ? -9.881 12.729 -0.786 1.00 44.44 91 ASP A CA 1
ATOM 678 C C . ASP A 1 91 ? -8.797 13.810 -0.784 1.00 44.44 91 ASP A C 1
ATOM 680 O O . ASP A 1 91 ? -8.303 14.222 -1.838 1.00 44.44 91 ASP A O 1
ATOM 684 N N . VAL A 1 92 ? -8.327 14.203 0.404 1.00 44.03 92 VAL A N 1
ATOM 685 C CA . VAL A 1 92 ? -7.202 1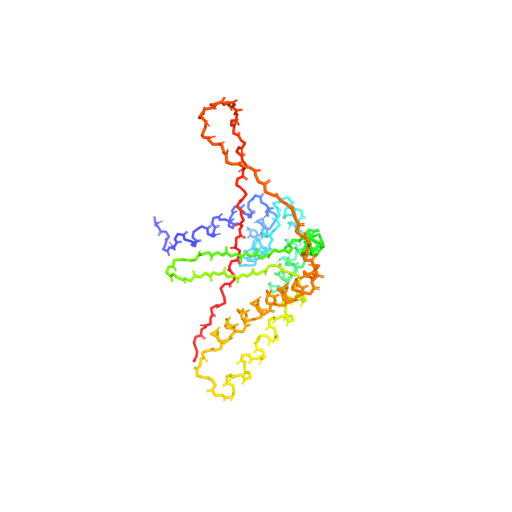5.132 0.550 1.00 44.03 92 VAL A CA 1
ATOM 686 C C . VAL 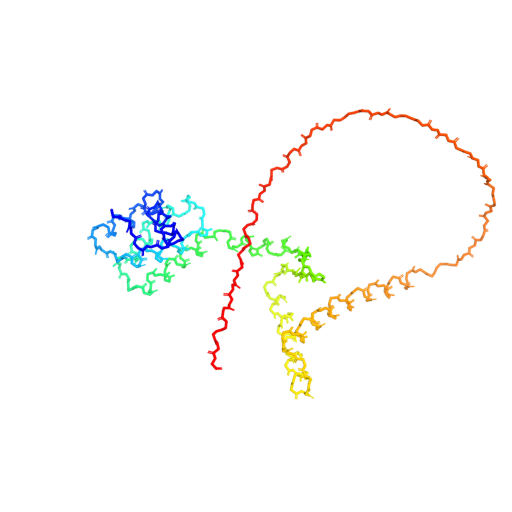A 1 92 ? -5.877 14.467 0.163 1.00 44.03 92 VAL A C 1
ATOM 688 O O . VAL A 1 92 ? -5.021 15.154 -0.374 1.00 44.03 92 VAL A O 1
ATOM 691 N N . ALA A 1 93 ? -5.682 13.153 0.329 1.00 47.34 93 ALA A N 1
ATOM 692 C CA . ALA A 1 93 ? -4.521 12.423 -0.198 1.00 47.34 93 ALA A CA 1
ATOM 693 C C . ALA A 1 93 ? -4.627 12.158 -1.697 1.00 47.34 93 ALA A C 1
ATOM 695 O O . ALA A 1 93 ? -3.590 12.126 -2.342 1.00 47.34 93 ALA A O 1
ATOM 696 N N . ALA A 1 94 ? -5.818 12.026 -2.285 1.00 45.72 94 ALA A N 1
ATOM 697 C CA . ALA A 1 94 ? -5.976 11.987 -3.741 1.00 45.72 94 ALA A CA 1
ATOM 698 C C . ALA A 1 94 ? -5.689 13.362 -4.377 1.00 45.72 94 ALA A C 1
ATOM 700 O O . ALA A 1 94 ? -4.989 13.451 -5.390 1.00 45.72 94 ALA A O 1
ATOM 701 N N . ALA A 1 95 ? -6.151 14.449 -3.748 1.00 47.31 95 ALA A N 1
ATOM 702 C CA . ALA A 1 95 ? -5.808 15.819 -4.128 1.00 47.31 95 ALA A CA 1
ATOM 703 C C . ALA A 1 95 ? -4.320 16.129 -3.866 1.00 47.31 95 ALA A C 1
ATOM 705 O O . ALA A 1 95 ? -3.632 16.678 -4.729 1.00 47.31 95 ALA A O 1
ATOM 706 N N . ASN A 1 96 ? -3.784 15.691 -2.724 1.00 49.16 96 ASN A N 1
ATOM 707 C CA . ASN A 1 96 ? -2.371 15.821 -2.388 1.00 49.16 96 ASN A CA 1
ATOM 708 C C . ASN A 1 96 ? -1.494 14.856 -3.177 1.00 49.16 96 ASN A C 1
ATOM 710 O O . ASN A 1 96 ? -0.341 15.183 -3.349 1.00 49.16 96 ASN A O 1
ATOM 714 N N . ALA A 1 97 ? -1.962 13.732 -3.722 1.00 48.97 97 ALA A N 1
ATOM 715 C CA . ALA A 1 97 ? -1.143 12.837 -4.551 1.00 48.97 97 ALA A CA 1
ATOM 716 C C . ALA A 1 97 ? -0.718 13.511 -5.863 1.00 48.97 97 ALA A C 1
ATOM 718 O O . ALA A 1 97 ? 0.360 13.227 -6.382 1.00 48.97 97 ALA A O 1
ATOM 719 N N . ARG A 1 98 ? -1.515 14.465 -6.370 1.00 54.44 98 ARG A N 1
ATOM 720 C CA . ARG A 1 98 ? -1.116 15.324 -7.499 1.00 54.44 98 ARG A CA 1
ATOM 721 C C . ARG A 1 98 ? -0.026 16.331 -7.103 1.00 54.44 98 ARG A C 1
ATOM 723 O O . ARG A 1 98 ? 0.832 16.650 -7.927 1.00 54.44 98 ARG A O 1
ATOM 730 N N . ASN A 1 99 ? -0.029 16.781 -5.846 1.00 54.06 99 ASN A N 1
ATOM 731 C CA . ASN A 1 99 ? 0.929 17.749 -5.292 1.00 54.06 99 ASN A CA 1
ATOM 732 C C . ASN A 1 99 ? 2.143 17.103 -4.593 1.00 54.06 99 ASN A C 1
ATOM 734 O O . ASN A 1 99 ? 3.178 17.737 -4.448 1.00 54.06 99 ASN A O 1
ATOM 738 N N . ASN A 1 100 ? 2.044 15.836 -4.201 1.00 61.03 100 ASN A N 1
ATOM 739 C CA . ASN A 1 100 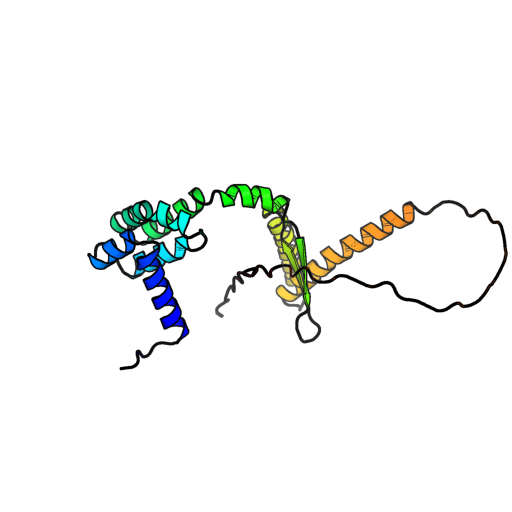? 3.040 15.034 -3.492 1.00 61.03 100 ASN A CA 1
ATOM 740 C C . ASN A 1 100 ? 3.684 14.038 -4.463 1.00 61.03 100 ASN A C 1
ATOM 742 O O . ASN A 1 100 ? 3.934 12.879 -4.129 1.00 61.03 100 ASN A O 1
ATOM 746 N N . ARG A 1 101 ? 3.896 14.498 -5.701 1.00 78.44 101 ARG A N 1
ATOM 747 C CA . ARG A 1 101 ? 4.678 13.782 -6.699 1.00 78.44 101 ARG A CA 1
ATOM 748 C C . ARG A 1 101 ? 6.139 14.033 -6.396 1.00 78.44 101 ARG A C 1
ATOM 750 O O . ARG A 1 101 ? 6.577 15.180 -6.393 1.00 78.44 101 ARG A O 1
ATOM 757 N N . TYR A 1 102 ? 6.889 12.977 -6.150 1.00 77.94 102 TYR A N 1
ATOM 758 C CA . TYR A 1 102 ? 8.324 13.092 -5.950 1.00 77.94 102 TYR A CA 1
ATOM 759 C C . TYR A 1 102 ? 9.018 11.851 -6.483 1.00 77.94 102 TYR A C 1
ATOM 761 O O . TYR A 1 102 ? 8.508 10.737 -6.377 1.00 77.94 102 TYR A O 1
ATOM 769 N N . ALA A 1 103 ? 10.198 12.053 -7.052 1.00 84.31 103 ALA A N 1
ATOM 770 C CA . ALA A 1 103 ? 11.132 10.979 -7.331 1.00 84.31 103 ALA A CA 1
ATOM 771 C C . ALA A 1 103 ? 12.101 10.853 -6.156 1.00 84.31 103 ALA A C 1
ATOM 773 O O . ALA A 1 103 ? 12.409 11.836 -5.479 1.00 84.31 103 ALA A O 1
ATOM 774 N N . PHE A 1 104 ? 12.581 9.645 -5.904 1.00 80.50 104 PHE A N 1
ATOM 775 C CA . PHE A 1 104 ? 13.589 9.399 -4.890 1.00 80.50 104 PHE A CA 1
ATOM 776 C C . PHE A 1 104 ? 14.654 8.454 -5.425 1.00 80.50 104 PHE A C 1
ATOM 778 O O . PHE A 1 104 ? 14.370 7.512 -6.166 1.00 80.50 104 PHE A O 1
ATOM 785 N N . LEU A 1 105 ? 15.881 8.707 -4.988 1.00 87.19 105 LEU A N 1
ATOM 786 C CA . LEU A 1 105 ? 17.019 7.827 -5.163 1.00 87.19 105 LEU A CA 1
ATOM 787 C C . LEU A 1 105 ? 17.507 7.433 -3.772 1.00 87.19 105 LEU A C 1
ATOM 789 O O . LEU A 1 105 ? 17.811 8.292 -2.945 1.00 87.19 105 LEU A O 1
ATOM 793 N N . LYS A 1 106 ? 17.576 6.133 -3.514 1.00 83.12 106 LYS A N 1
ATOM 794 C CA . LYS A 1 106 ? 18.143 5.573 -2.293 1.00 83.12 106 LYS A CA 1
ATOM 795 C C . LYS A 1 106 ? 19.338 4.703 -2.677 1.00 83.12 106 LYS A C 1
ATOM 797 O O . LYS A 1 106 ? 19.120 3.618 -3.215 1.00 83.12 106 LYS A O 1
ATOM 802 N N . PRO A 1 107 ? 20.577 5.144 -2.412 1.00 85.50 107 PRO A N 1
ATOM 803 C CA . PRO A 1 107 ? 21.741 4.270 -2.501 1.00 85.50 107 PRO A CA 1
ATOM 804 C C . PRO A 1 107 ? 21.560 3.050 -1.586 1.00 85.50 107 PRO A C 1
ATOM 806 O O . PRO A 1 107 ? 21.047 3.186 -0.470 1.00 85.50 107 PRO A O 1
ATOM 809 N N . LEU A 1 108 ? 21.928 1.869 -2.073 1.00 84.44 108 LEU A N 1
ATOM 810 C CA . LEU A 1 108 ? 22.047 0.645 -1.280 1.00 84.44 108 LEU A CA 1
ATOM 811 C C . LEU A 1 108 ? 23.540 0.320 -1.102 1.00 84.44 108 LEU A C 1
ATOM 813 O O . LEU A 1 108 ? 24.402 0.963 -1.704 1.00 84.44 108 LEU A O 1
ATOM 817 N N . ASP A 1 109 ? 23.837 -0.671 -0.266 1.00 73.31 109 ASP A N 1
ATOM 818 C CA . ASP A 1 109 ? 25.186 -1.220 -0.160 1.00 73.31 109 ASP A CA 1
ATOM 819 C C . ASP A 1 109 ? 25.510 -2.033 -1.432 1.00 73.31 109 ASP A C 1
ATOM 821 O O . ASP A 1 109 ? 24.609 -2.545 -2.098 1.00 73.31 109 ASP A O 1
ATOM 825 N N . ASP A 1 110 ? 26.791 -2.128 -1.793 1.00 59.72 110 ASP A N 1
ATOM 826 C CA . ASP A 1 110 ? 27.288 -2.945 -2.913 1.00 59.72 110 ASP A CA 1
ATOM 827 C C . ASP A 1 110 ? 26.864 -2.496 -4.330 1.00 59.72 110 ASP A C 1
ATOM 829 O O . ASP A 1 110 ? 26.329 -3.267 -5.124 1.00 59.72 110 ASP A O 1
ATOM 833 N N . SER A 1 111 ? 27.194 -1.255 -4.711 1.00 77.62 111 SER A N 1
ATOM 834 C CA . SER A 1 111 ? 27.145 -0.731 -6.100 1.00 77.62 111 SER A CA 1
ATOM 835 C C . SER A 1 111 ? 25.765 -0.611 -6.764 1.00 77.62 111 SER A C 1
ATOM 837 O O . SER A 1 111 ? 25.677 -0.257 -7.940 1.00 77.62 111 SER A O 1
ATOM 839 N N . VAL A 1 112 ? 24.684 -0.841 -6.019 1.00 88.69 112 VAL A N 1
ATOM 840 C CA . VAL A 1 112 ? 23.308 -0.722 -6.515 1.00 88.69 112 VAL A CA 1
ATOM 841 C C . VAL A 1 112 ? 22.552 0.406 -5.813 1.00 88.69 112 VAL A C 1
ATOM 843 O O . VAL A 1 112 ? 22.847 0.787 -4.683 1.00 88.69 112 VAL A O 1
ATOM 846 N N . ALA A 1 113 ? 21.554 0.967 -6.491 1.00 88.94 113 ALA A N 1
ATOM 847 C CA . ALA A 1 113 ? 20.681 1.994 -5.938 1.00 88.94 113 ALA A CA 1
ATOM 848 C C . ALA A 1 113 ? 19.229 1.731 -6.339 1.00 88.94 113 ALA A C 1
ATOM 850 O O . ALA A 1 113 ? 18.944 1.163 -7.391 1.00 88.94 113 ALA A O 1
ATOM 851 N N . MET A 1 114 ? 18.304 2.166 -5.492 1.00 88.50 114 MET A N 1
ATOM 852 C CA . MET A 1 114 ? 16.875 2.141 -5.765 1.00 88.50 114 MET A CA 1
ATOM 853 C C . MET A 1 114 ? 16.444 3.509 -6.277 1.00 88.50 114 MET A C 1
ATOM 855 O O . MET A 1 114 ? 16.567 4.505 -5.566 1.00 88.50 114 MET A O 1
ATOM 859 N N . LEU A 1 115 ? 15.904 3.540 -7.489 1.00 89.88 115 LEU A N 1
ATOM 860 C CA . LEU A 1 115 ? 15.274 4.710 -8.085 1.00 89.88 115 LEU A CA 1
ATOM 861 C C . LEU A 1 115 ? 13.774 4.444 -8.218 1.00 89.88 115 LEU A C 1
ATOM 863 O O . LEU A 1 115 ? 13.372 3.387 -8.699 1.00 89.88 115 LEU A O 1
ATOM 867 N N . GLY A 1 116 ? 12.948 5.396 -7.801 1.00 90.25 116 GLY A N 1
ATOM 868 C CA . GLY A 1 116 ? 11.497 5.281 -7.903 1.00 90.25 116 GLY A CA 1
ATOM 869 C C . GLY A 1 116 ? 10.805 6.635 -7.847 1.00 90.25 116 GLY A C 1
ATOM 870 O O . GLY A 1 116 ? 11.435 7.662 -7.596 1.00 90.25 116 GLY A O 1
ATOM 871 N N . ALA A 1 117 ? 9.495 6.635 -8.079 1.00 87.56 117 ALA A N 1
ATOM 872 C CA . ALA A 1 117 ? 8.676 7.833 -7.990 1.00 87.56 117 ALA A CA 1
ATOM 873 C C . ALA A 1 117 ? 7.315 7.535 -7.363 1.00 87.56 117 ALA A C 1
ATOM 875 O O . ALA A 1 117 ? 6.738 6.466 -7.557 1.00 87.56 117 ALA A O 1
ATOM 876 N N . VAL A 1 118 ? 6.807 8.514 -6.622 1.00 84.75 118 VAL A N 1
ATOM 877 C CA . VAL A 1 118 ? 5.411 8.601 -6.206 1.00 84.75 118 VAL A CA 1
ATOM 878 C C . VAL A 1 118 ? 4.718 9.544 -7.178 1.00 84.75 118 VAL A C 1
ATOM 880 O O . VAL A 1 118 ? 5.168 10.671 -7.386 1.00 84.75 118 VAL A O 1
ATOM 883 N N . MET A 1 119 ? 3.652 9.065 -7.811 1.00 86.12 119 MET A N 1
ATOM 884 C CA . MET A 1 119 ? 2.909 9.789 -8.840 1.00 86.12 119 MET A CA 1
ATOM 885 C C . MET A 1 119 ? 1.419 9.403 -8.796 1.00 86.12 119 MET A C 1
ATOM 887 O O . MET A 1 119 ? 1.067 8.484 -8.048 1.00 86.12 119 MET A O 1
ATOM 891 N N . PRO A 1 120 ? 0.527 10.083 -9.545 1.00 83.44 120 PRO A N 1
ATOM 892 C CA . PRO A 1 120 ? -0.877 9.700 -9.621 1.00 83.44 120 PRO A CA 1
ATOM 893 C C . PRO A 1 120 ? -1.013 8.232 -10.029 1.00 83.44 120 PRO A C 1
ATOM 895 O O . PRO A 1 120 ? -0.277 7.748 -10.889 1.00 83.44 120 PRO A O 1
ATOM 898 N N . ALA A 1 121 ? -1.944 7.516 -9.395 1.00 79.38 121 ALA A N 1
ATOM 899 C CA . ALA A 1 121 ? -2.070 6.069 -9.565 1.00 79.38 121 ALA A CA 1
ATOM 900 C C . ALA A 1 121 ? -2.290 5.663 -11.032 1.00 79.38 121 ALA A C 1
ATOM 902 O O . ALA A 1 121 ? -1.721 4.671 -11.480 1.00 79.38 121 ALA A O 1
ATOM 903 N N . GLU A 1 122 ? -3.063 6.451 -11.781 1.00 83.31 122 GLU A N 1
ATOM 904 C CA . GLU A 1 122 ? -3.326 6.233 -13.208 1.00 83.31 122 GLU A CA 1
ATOM 905 C C . GLU A 1 122 ? -2.030 6.248 -14.031 1.00 83.31 122 GLU A C 1
ATOM 907 O O . GLU A 1 122 ? -1.765 5.309 -14.784 1.00 83.31 122 GLU A O 1
ATOM 912 N N . ASP A 1 123 ? -1.174 7.250 -13.812 1.00 85.81 123 ASP A N 1
ATOM 913 C CA . ASP A 1 123 ? 0.107 7.385 -14.508 1.00 85.81 123 ASP A CA 1
ATOM 914 C C . ASP A 1 123 ? 1.084 6.263 -14.121 1.00 85.81 123 ASP A C 1
ATOM 916 O O . ASP A 1 123 ? 1.755 5.690 -14.983 1.00 85.81 123 ASP A O 1
ATOM 920 N N . ALA A 1 124 ? 1.146 5.916 -12.829 1.00 88.06 124 ALA A N 1
ATOM 921 C CA . ALA A 1 124 ? 2.013 4.849 -12.326 1.00 88.06 124 ALA A CA 1
ATOM 922 C C . ALA A 1 124 ? 1.644 3.489 -12.935 1.00 88.06 124 ALA A C 1
ATOM 924 O O . ALA A 1 124 ? 2.515 2.738 -13.381 1.00 88.06 124 ALA A O 1
ATOM 925 N N . VAL A 1 125 ? 0.344 3.180 -12.984 1.00 90.19 125 VAL A N 1
ATOM 926 C CA . VAL A 1 125 ? -0.172 1.937 -13.567 1.00 90.19 125 VAL A CA 1
ATOM 927 C C . VAL A 1 125 ? 0.064 1.914 -15.073 1.00 90.19 125 VAL A C 1
ATOM 929 O O . VAL A 1 125 ? 0.549 0.906 -15.584 1.00 90.19 125 VAL A O 1
ATOM 932 N N . ALA A 1 126 ? -0.213 3.010 -15.783 1.00 91.62 126 ALA A N 1
ATOM 933 C CA . ALA A 1 126 ? 0.027 3.096 -17.221 1.00 91.62 126 ALA A CA 1
ATOM 934 C C . ALA A 1 126 ? 1.513 2.885 -17.566 1.00 91.62 126 ALA A C 1
ATOM 936 O O . ALA A 1 126 ? 1.841 2.097 -18.460 1.00 91.62 126 ALA A O 1
ATOM 937 N N . GLY A 1 127 ? 2.416 3.531 -16.820 1.00 93.00 127 GLY A N 1
ATOM 938 C CA . GLY A 1 127 ? 3.861 3.357 -16.970 1.00 93.00 127 GLY A CA 1
ATOM 939 C C . GLY A 1 127 ? 4.309 1.919 -16.703 1.00 93.00 127 GLY A C 1
ATOM 940 O O . GLY A 1 127 ? 5.030 1.335 -17.515 1.00 93.00 127 GLY A O 1
ATOM 941 N N . TRP A 1 128 ? 3.831 1.315 -15.612 1.00 94.56 128 TRP A N 1
ATOM 942 C CA . TRP A 1 128 ? 4.157 -0.069 -15.268 1.00 94.56 128 TRP A CA 1
ATOM 943 C C . TRP A 1 128 ? 3.659 -1.071 -16.314 1.00 94.56 128 TRP A C 1
ATOM 945 O O . TRP A 1 128 ? 4.418 -1.939 -16.740 1.00 94.56 128 TRP A O 1
ATOM 955 N N . VAL A 1 129 ? 2.406 -0.945 -16.765 1.00 97.19 129 VAL A N 1
ATOM 956 C CA . VAL A 1 129 ? 1.814 -1.841 -17.773 1.00 97.19 129 VAL A CA 1
ATOM 957 C C . VAL A 1 129 ? 2.604 -1.797 -19.077 1.00 97.19 129 VAL A C 1
ATOM 959 O O . VAL A 1 129 ? 2.840 -2.845 -19.681 1.00 97.19 129 VAL A O 1
ATOM 962 N N . ARG A 1 130 ? 3.054 -0.610 -19.500 1.00 96.38 130 ARG A N 1
ATOM 963 C CA . ARG A 1 130 ? 3.902 -0.464 -20.687 1.00 96.38 130 ARG A CA 1
ATOM 964 C C . ARG A 1 130 ? 5.219 -1.228 -20.531 1.00 96.38 130 ARG A C 1
ATOM 966 O O . ARG A 1 130 ? 5.529 -2.066 -21.374 1.00 96.38 130 ARG A O 1
ATOM 973 N N . ILE A 1 131 ? 5.941 -0.992 -19.433 1.00 96.94 131 ILE A N 1
ATOM 974 C CA . ILE A 1 131 ? 7.219 -1.661 -19.144 1.00 96.94 131 ILE A CA 1
ATOM 975 C C . ILE A 1 131 ? 7.036 -3.183 -19.065 1.00 96.94 131 ILE A C 1
ATOM 977 O O . ILE A 1 131 ? 7.809 -3.931 -19.660 1.00 96.94 131 ILE A O 1
ATOM 981 N N . ASP A 1 132 ? 5.998 -3.658 -18.370 1.00 97.31 132 ASP A N 1
ATOM 982 C CA . ASP A 1 132 ? 5.723 -5.092 -18.232 1.00 97.31 132 ASP A CA 1
ATOM 983 C C . ASP A 1 132 ? 5.383 -5.748 -19.576 1.00 97.31 132 ASP A C 1
ATOM 985 O O . ASP A 1 132 ? 5.841 -6.855 -19.870 1.00 97.31 132 ASP A O 1
ATOM 989 N N . THR A 1 133 ? 4.609 -5.059 -20.414 1.00 97.56 133 THR A N 1
ATOM 990 C CA . THR A 1 133 ? 4.243 -5.547 -21.748 1.00 97.56 133 THR A CA 1
ATOM 991 C C . THR A 1 133 ? 5.474 -5.677 -22.641 1.00 97.56 133 THR A C 1
ATOM 993 O O . THR A 1 133 ? 5.664 -6.722 -23.271 1.00 97.56 133 THR A O 1
ATOM 996 N N . ASP A 1 134 ? 6.338 -4.662 -22.655 1.00 96.81 134 ASP A N 1
ATOM 997 C CA . ASP A 1 134 ? 7.581 -4.670 -23.430 1.00 96.81 134 ASP A CA 1
ATOM 998 C C . ASP A 1 134 ? 8.559 -5.743 -22.921 1.00 96.81 134 ASP A C 1
ATOM 1000 O O . ASP A 1 134 ? 9.102 -6.509 -23.719 1.00 96.81 134 ASP A O 1
ATOM 1004 N N . ALA A 1 135 ? 8.710 -5.893 -21.600 1.00 97.62 135 ALA A N 1
ATOM 1005 C CA . ALA A 1 135 ? 9.546 -6.936 -21.003 1.00 97.62 135 ALA A CA 1
ATOM 1006 C C . ALA A 1 135 ? 9.069 -8.343 -21.397 1.00 97.62 135 ALA A C 1
ATOM 1008 O O . ALA A 1 135 ? 9.866 -9.206 -21.773 1.00 97.62 135 ALA A O 1
ATOM 1009 N N . ARG A 1 136 ? 7.753 -8.586 -21.357 1.00 97.19 136 ARG A N 1
ATOM 1010 C CA . ARG A 1 136 ? 7.166 -9.863 -21.790 1.00 97.19 136 ARG A CA 1
ATOM 1011 C C . ARG A 1 136 ? 7.333 -10.100 -23.283 1.00 97.19 136 ARG A C 1
ATOM 1013 O O . ARG A 1 136 ? 7.508 -11.253 -23.671 1.00 97.19 136 ARG A O 1
ATOM 1020 N N . ARG A 1 137 ? 7.268 -9.053 -24.111 1.00 97.81 137 ARG A N 1
ATOM 1021 C CA . ARG A 1 137 ? 7.538 -9.158 -25.550 1.00 97.81 137 ARG A CA 1
ATOM 1022 C C . ARG A 1 137 ? 8.978 -9.617 -25.787 1.00 97.81 137 ARG A C 1
ATOM 1024 O O . ARG A 1 137 ? 9.158 -10.667 -26.391 1.00 97.81 137 ARG A O 1
ATOM 1031 N N . LEU A 1 138 ? 9.965 -8.927 -25.211 1.00 96.44 138 LEU A N 1
ATOM 1032 C CA . LEU A 1 138 ? 11.387 -9.286 -25.338 1.00 96.44 138 LEU A CA 1
ATOM 1033 C C . LEU A 1 138 ? 11.670 -10.711 -24.844 1.00 96.44 138 LEU A C 1
ATOM 1035 O O . LEU A 1 138 ? 12.360 -11.491 -25.497 1.00 96.44 138 LEU A O 1
ATOM 1039 N N . ARG A 1 139 ? 11.067 -11.100 -23.716 1.00 95.50 139 ARG A N 1
ATOM 1040 C CA . ARG A 1 139 ? 11.211 -12.460 -23.186 1.00 95.50 139 ARG A CA 1
ATOM 1041 C C . ARG A 1 139 ? 10.634 -13.521 -24.128 1.00 95.50 139 ARG A C 1
ATOM 1043 O O . ARG A 1 139 ? 11.200 -14.605 -24.235 1.00 95.50 139 ARG A O 1
ATOM 1050 N N . ARG A 1 140 ? 9.520 -13.230 -24.809 1.00 96.00 140 ARG A N 1
ATOM 1051 C CA . ARG A 1 140 ? 8.928 -14.119 -25.829 1.00 96.00 140 ARG A CA 1
ATOM 1052 C C . ARG A 1 140 ? 9.760 -14.177 -27.108 1.00 96.00 140 ARG A C 1
ATOM 1054 O O . ARG A 1 140 ? 9.777 -15.218 -27.751 1.00 96.00 140 ARG A O 1
ATOM 1061 N N . GLU A 1 141 ? 10.455 -13.097 -27.448 1.00 95.31 141 GLU A N 1
ATOM 1062 C CA . GLU A 1 141 ? 11.384 -13.013 -28.586 1.00 95.31 141 GLU A CA 1
ATOM 1063 C C . GLU A 1 141 ? 12.704 -13.770 -28.344 1.00 95.31 141 GLU A C 1
ATOM 1065 O O . GLU A 1 141 ? 13.534 -13.867 -29.243 1.00 95.31 141 GLU A O 1
ATOM 1070 N N . GLY A 1 142 ? 12.880 -14.368 -27.160 1.00 94.94 142 GLY A N 1
ATOM 1071 C CA . GLY A 1 142 ? 14.011 -15.237 -26.838 1.00 94.94 142 GLY A CA 1
ATOM 1072 C C . GLY A 1 142 ? 15.105 -14.572 -26.007 1.00 94.94 142 GLY A C 1
ATOM 1073 O O . GLY A 1 142 ? 16.171 -15.162 -25.841 1.00 94.94 142 GLY A O 1
ATOM 1074 N N . ASP A 1 143 ? 14.865 -13.377 -25.459 1.00 94.62 143 ASP A N 1
ATOM 1075 C CA . ASP A 1 143 ? 15.822 -12.737 -24.556 1.00 94.62 143 ASP A CA 1
ATOM 1076 C C . ASP A 1 143 ? 16.073 -13.612 -23.318 1.00 94.62 143 ASP A C 1
ATOM 1078 O O . ASP A 1 143 ? 15.136 -14.023 -22.626 1.00 94.62 143 ASP A O 1
ATOM 1082 N N . ALA A 1 144 ? 17.346 -13.901 -23.033 1.00 94.00 144 ALA A N 1
ATOM 1083 C CA . ALA A 1 144 ? 17.770 -14.792 -21.957 1.00 94.00 144 ALA A CA 1
ATOM 1084 C C . ALA A 1 144 ? 17.627 -14.179 -20.549 1.00 94.00 144 ALA A C 1
ATOM 1086 O O . ALA A 1 144 ? 17.555 -14.936 -19.573 1.00 94.00 144 ALA A O 1
ATOM 1087 N N . ARG A 1 145 ? 17.511 -12.850 -20.429 1.00 95.25 145 ARG A N 1
ATOM 1088 C CA . ARG A 1 145 ? 17.364 -12.133 -19.148 1.00 95.25 145 ARG A CA 1
ATOM 1089 C C . ARG A 1 145 ? 16.037 -12.436 -18.447 1.00 95.25 145 ARG A C 1
ATOM 1091 O O . ARG A 1 145 ? 15.031 -12.756 -19.083 1.00 95.25 145 ARG A O 1
ATOM 1098 N N . SER A 1 146 ? 16.019 -12.338 -17.116 1.00 96.81 146 S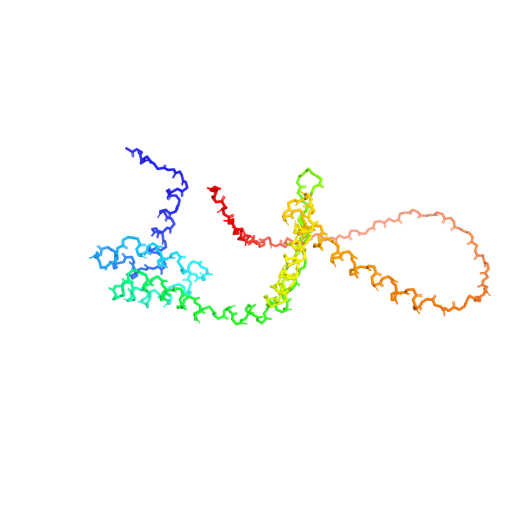ER A N 1
ATOM 1099 C CA . SER A 1 146 ? 14.781 -12.516 -16.345 1.00 96.81 146 SER A CA 1
ATOM 1100 C C . SER A 1 146 ? 13.797 -11.369 -16.606 1.00 96.81 146 SER A C 1
ATOM 1102 O O . SER A 1 146 ? 14.194 -10.273 -16.999 1.00 96.81 146 SER A O 1
ATOM 1104 N N . LEU A 1 147 ? 12.500 -11.590 -16.359 1.00 95.62 147 LEU A N 1
ATOM 1105 C CA . LEU A 1 147 ? 11.504 -10.520 -16.504 1.00 95.62 147 LEU A CA 1
ATOM 1106 C C . LEU A 1 147 ? 11.815 -9.315 -15.607 1.00 95.62 147 LEU A C 1
ATOM 1108 O O . LEU A 1 147 ? 11.584 -8.187 -16.022 1.00 95.62 147 LEU A O 1
ATOM 1112 N N . ASP A 1 148 ? 12.361 -9.534 -14.412 1.00 95.12 148 ASP A N 1
ATOM 1113 C CA . ASP A 1 148 ? 12.699 -8.443 -13.494 1.00 95.12 148 ASP A CA 1
ATOM 1114 C C . ASP A 1 148 ? 13.907 -7.638 -13.980 1.00 95.12 148 ASP A C 1
ATOM 1116 O O . ASP A 1 148 ? 13.884 -6.412 -13.909 1.00 95.12 148 ASP A O 1
ATOM 1120 N N . GLN A 1 149 ? 14.915 -8.305 -14.554 1.00 96.25 149 GLN A N 1
ATOM 1121 C CA . GLN A 1 149 ? 16.038 -7.634 -15.216 1.00 96.25 149 GLN A CA 1
ATOM 1122 C C . GLN A 1 149 ? 15.549 -6.805 -16.407 1.00 96.25 149 GLN A C 1
ATOM 1124 O O . GLN A 1 149 ? 15.861 -5.624 -16.498 1.00 96.25 149 GLN A O 1
ATOM 1129 N N . LEU A 1 150 ? 14.701 -7.385 -17.262 1.00 97.69 150 LEU A N 1
ATOM 1130 C CA . LEU A 1 150 ? 14.141 -6.689 -18.423 1.00 97.69 150 LEU A CA 1
ATOM 1131 C C . LEU A 1 150 ? 13.303 -5.469 -18.028 1.00 97.69 150 LEU A C 1
ATOM 1133 O O . LEU A 1 150 ? 13.432 -4.415 -18.642 1.00 97.69 150 LEU A O 1
ATOM 1137 N N . ARG A 1 151 ? 12.464 -5.584 -16.992 1.00 97.69 151 ARG A N 1
ATOM 1138 C CA . ARG A 1 151 ? 11.692 -4.446 -16.467 1.00 97.69 151 ARG A CA 1
ATOM 1139 C C . ARG A 1 151 ? 12.606 -3.358 -15.912 1.00 97.69 151 ARG A C 1
ATOM 1141 O O . ARG A 1 151 ? 12.342 -2.186 -16.158 1.00 97.69 151 ARG A O 1
ATOM 1148 N N . CYS A 1 152 ? 13.657 -3.734 -15.182 1.00 95.81 152 CYS A N 1
ATOM 1149 C CA . CYS A 1 152 ? 14.633 -2.791 -14.639 1.00 95.81 152 CYS A CA 1
ATOM 1150 C C . CYS A 1 152 ? 15.364 -2.035 -15.761 1.00 95.81 152 CYS A C 1
ATOM 1152 O O . CYS A 1 152 ? 15.403 -0.806 -15.746 1.00 95.81 152 CYS A O 1
ATOM 1154 N N . ASP A 1 153 ? 15.856 -2.754 -16.772 1.00 95.44 153 ASP A N 1
ATOM 1155 C CA . ASP A 1 153 ? 16.568 -2.177 -17.916 1.00 95.44 153 ASP A CA 1
ATOM 1156 C C . ASP A 1 153 ? 15.661 -1.234 -18.724 1.00 95.44 153 ASP A C 1
ATOM 1158 O O . ASP A 1 153 ? 16.053 -0.114 -19.056 1.00 95.44 153 ASP A O 1
ATOM 1162 N N . LEU A 1 154 ? 14.418 -1.650 -18.996 1.00 96.19 154 LEU A N 1
ATOM 1163 C CA . LEU A 1 154 ? 13.423 -0.828 -19.694 1.00 96.19 154 LEU A CA 1
ATOM 1164 C C . LEU A 1 154 ? 13.015 0.403 -18.878 1.00 96.19 154 LEU A C 1
ATOM 1166 O O . LEU A 1 154 ? 12.832 1.480 -19.444 1.00 96.19 154 LEU A O 1
ATOM 1170 N N . PHE A 1 155 ? 12.894 0.268 -17.556 1.00 95.06 155 PHE A N 1
ATOM 1171 C CA . PHE A 1 155 ? 12.655 1.400 -16.664 1.00 95.06 155 PHE A CA 1
ATOM 1172 C C . PHE A 1 155 ? 13.820 2.397 -16.716 1.00 95.06 155 PHE A C 1
ATOM 1174 O O . PHE A 1 155 ? 13.593 3.589 -16.924 1.00 95.06 155 PHE A O 1
ATOM 1181 N N . ALA A 1 156 ? 15.063 1.921 -16.607 1.00 93.12 156 ALA A N 1
ATOM 1182 C CA . ALA A 1 156 ? 16.254 2.761 -16.697 1.00 93.12 156 ALA A CA 1
ATOM 1183 C C . ALA A 1 156 ? 16.348 3.474 -18.057 1.00 93.12 156 ALA A C 1
ATOM 1185 O O . ALA A 1 156 ? 16.592 4.679 -18.105 1.00 93.12 156 ALA A O 1
ATOM 1186 N N . GLN A 1 157 ? 16.067 2.767 -19.156 1.00 93.19 157 GLN A N 1
ATOM 1187 C CA . GLN A 1 157 ? 16.028 3.345 -20.501 1.00 93.19 157 GLN A CA 1
ATOM 1188 C C . GLN A 1 157 ? 14.929 4.409 -20.644 1.00 93.19 157 GLN A C 1
ATOM 1190 O O . GLN A 1 157 ? 15.154 5.463 -21.245 1.00 93.19 157 GLN A O 1
ATOM 1195 N N . ALA A 1 158 ? 13.739 4.166 -20.091 1.00 91.06 158 ALA A N 1
ATOM 1196 C CA . ALA A 1 158 ? 12.637 5.124 -20.131 1.00 91.06 158 ALA A CA 1
ATOM 1197 C C . ALA A 1 158 ? 12.975 6.422 -19.380 1.00 91.06 158 ALA A C 1
ATOM 1199 O O . ALA A 1 158 ? 12.642 7.507 -19.856 1.00 91.06 158 ALA A O 1
ATOM 1200 N N . VAL A 1 159 ? 13.674 6.320 -18.245 1.00 89.44 159 VAL A N 1
ATOM 1201 C CA . VAL A 1 159 ? 14.132 7.482 -17.471 1.00 89.44 159 VAL A CA 1
ATOM 1202 C C . VAL A 1 159 ? 15.281 8.209 -18.181 1.00 89.44 159 VAL A C 1
ATOM 1204 O O . VAL A 1 159 ? 15.243 9.432 -18.294 1.00 89.44 159 VAL A O 1
ATOM 1207 N N . ALA A 1 160 ? 16.269 7.483 -18.713 1.00 85.19 160 ALA A N 1
ATOM 1208 C CA . ALA A 1 160 ? 17.420 8.071 -19.403 1.00 85.19 160 ALA A CA 1
ATOM 1209 C C . ALA A 1 160 ? 17.030 8.772 -20.716 1.00 85.19 160 ALA A C 1
ATOM 1211 O O . ALA A 1 160 ? 17.414 9.914 -20.947 1.00 85.19 160 ALA A O 1
ATOM 1212 N N . SER A 1 161 ? 16.170 8.152 -21.532 1.00 76.06 161 SER A N 1
ATOM 1213 C CA . SER A 1 161 ? 15.689 8.745 -22.794 1.00 76.06 161 SER A CA 1
ATOM 1214 C C . SER A 1 161 ? 14.865 10.028 -22.607 1.00 76.06 161 SER A C 1
ATOM 1216 O O . SER A 1 161 ? 14.661 10.783 -23.558 1.00 76.06 161 SER A O 1
ATOM 1218 N N . ALA A 1 162 ? 14.373 10.303 -21.394 1.00 65.81 162 ALA A N 1
ATOM 1219 C CA . ALA A 1 162 ? 13.765 11.587 -21.065 1.00 65.81 162 ALA A CA 1
ATOM 1220 C C . ALA A 1 162 ? 14.808 12.698 -20.837 1.00 65.81 162 ALA A C 1
ATOM 1222 O O . ALA A 1 162 ? 14.526 13.852 -21.163 1.00 65.81 162 ALA A O 1
ATOM 1223 N N . ALA A 1 163 ? 16.001 12.364 -20.336 1.00 61.31 163 ALA A N 1
ATOM 1224 C CA . ALA A 1 163 ? 17.096 13.316 -20.160 1.00 61.31 163 ALA A CA 1
ATOM 1225 C C . ALA A 1 163 ? 17.682 13.752 -21.514 1.00 61.31 163 ALA A C 1
ATOM 1227 O O . ALA A 1 163 ? 17.802 14.952 -21.753 1.00 61.31 163 ALA A O 1
ATOM 1228 N N . ASP A 1 164 ? 17.913 12.806 -22.432 1.00 62.88 164 ASP A N 1
ATOM 1229 C CA . ASP A 1 164 ? 18.480 13.091 -23.763 1.00 62.88 164 ASP A CA 1
ATOM 1230 C C . ASP A 1 164 ? 17.590 14.027 -24.601 1.00 62.88 164 ASP A C 1
ATOM 1232 O O . ASP A 1 164 ? 18.081 14.913 -25.298 1.00 62.88 164 ASP A O 1
ATOM 1236 N N . ARG A 1 165 ? 16.258 13.898 -24.493 1.00 59.97 165 ARG A N 1
ATOM 1237 C CA . ARG A 1 165 ? 15.312 14.809 -25.170 1.00 59.97 165 ARG A CA 1
ATOM 1238 C C . ARG A 1 165 ? 15.406 16.254 -24.681 1.00 59.97 165 ARG A C 1
ATOM 1240 O O . ARG A 1 165 ? 15.119 17.163 -25.446 1.00 59.97 165 ARG A O 1
ATOM 1247 N N . THR A 1 166 ? 15.782 16.458 -23.420 1.00 58.12 166 THR A N 1
ATOM 1248 C CA . THR A 1 166 ? 15.911 17.803 -22.837 1.00 58.12 166 THR A CA 1
ATOM 1249 C C . THR A 1 166 ? 17.206 18.483 -23.287 1.00 58.12 166 THR A C 1
ATOM 1251 O O . THR A 1 166 ? 17.277 19.707 -23.304 1.00 58.12 166 THR A O 1
ATOM 1254 N N . ASP A 1 167 ? 18.230 17.705 -23.646 1.00 56.84 167 ASP A N 1
ATOM 1255 C CA . ASP A 1 167 ? 19.498 18.236 -24.150 1.00 56.84 167 ASP A CA 1
ATOM 1256 C C . ASP A 1 167 ? 19.395 18.646 -25.627 1.00 56.84 167 ASP A C 1
ATOM 1258 O O . ASP A 1 167 ? 19.835 19.731 -25.999 1.00 56.84 167 ASP A O 1
ATOM 1262 N N . ALA A 1 168 ? 18.692 17.849 -26.440 1.00 58.50 168 ALA A N 1
ATOM 1263 C CA . ALA A 1 168 ? 18.411 18.182 -27.839 1.00 58.50 168 ALA A CA 1
ATOM 1264 C C . ALA A 1 168 ? 17.593 19.484 -27.996 1.00 58.50 168 ALA A C 1
ATOM 1266 O O . ALA A 1 168 ? 17.902 20.307 -28.852 1.00 58.50 168 ALA A O 1
ATOM 1267 N N . ASP A 1 169 ? 16.602 19.713 -27.127 1.00 57.19 169 ASP A N 1
ATOM 1268 C CA . ASP A 1 169 ? 15.784 20.941 -27.128 1.00 57.19 169 ASP A CA 1
ATOM 1269 C C . ASP A 1 169 ? 16.574 22.174 -26.634 1.00 57.19 169 ASP A C 1
ATOM 1271 O O . ASP A 1 169 ? 16.246 23.318 -26.945 1.00 57.19 169 ASP A O 1
ATOM 1275 N N . ARG A 1 170 ? 17.665 21.960 -25.880 1.00 55.12 170 ARG A N 1
ATOM 1276 C CA . ARG A 1 170 ? 18.554 23.033 -25.410 1.00 55.12 170 ARG A CA 1
ATOM 1277 C C . ARG A 1 170 ? 19.564 23.451 -26.484 1.00 55.12 170 ARG A C 1
ATOM 1279 O O . ARG A 1 170 ? 19.870 24.637 -26.583 1.00 55.12 170 ARG A O 1
ATOM 1286 N N . THR A 1 171 ? 20.032 22.525 -27.324 1.00 53.75 171 THR A N 1
ATOM 1287 C CA . THR A 1 171 ? 20.928 22.844 -28.452 1.00 53.75 171 THR A CA 1
ATOM 1288 C C . THR A 1 171 ? 20.265 23.669 -29.559 1.00 53.75 171 THR A C 1
ATOM 1290 O O . THR A 1 171 ? 20.964 24.390 -30.268 1.00 53.75 171 THR A O 1
ATOM 1293 N N . ASP A 1 172 ? 18.934 23.659 -29.656 1.00 51.78 172 ASP A N 1
ATOM 1294 C CA . ASP A 1 172 ? 18.189 24.493 -30.613 1.00 51.78 172 ASP A CA 1
ATOM 1295 C C . ASP A 1 172 ? 18.017 25.954 -30.135 1.00 51.78 172 ASP A C 1
ATOM 1297 O O . ASP A 1 172 ? 17.651 26.831 -30.921 1.00 51.78 172 ASP A O 1
ATOM 1301 N N . ALA A 1 173 ? 18.319 26.245 -28.861 1.00 53.94 173 ALA A N 1
ATOM 1302 C CA . ALA A 1 173 ? 18.208 27.583 -28.272 1.00 53.94 173 ALA A CA 1
ATOM 1303 C C . ALA A 1 173 ? 19.526 28.386 -28.275 1.00 53.94 173 ALA A C 1
ATOM 1305 O O . ALA A 1 173 ? 19.495 29.601 -28.074 1.00 53.94 173 ALA A O 1
ATOM 1306 N N . GLU A 1 174 ? 20.679 27.758 -28.532 1.00 46.69 174 GLU A N 1
ATOM 1307 C CA . GLU A 1 174 ? 21.995 28.417 -28.511 1.00 46.69 174 GLU A CA 1
ATOM 1308 C C . GLU A 1 174 ? 22.583 28.538 -29.926 1.00 46.69 174 GLU A C 1
ATOM 1310 O O . GLU A 1 174 ? 23.594 27.945 -30.286 1.00 46.69 174 GLU A O 1
ATOM 1315 N N . SER A 1 175 ? 21.903 29.327 -30.761 1.00 43.41 175 SER A N 1
ATOM 1316 C CA . SER A 1 175 ? 22.394 29.804 -32.062 1.00 43.41 175 SER A CA 1
ATOM 1317 C C . SER A 1 175 ? 22.308 31.330 -32.118 1.00 43.41 175 SER A C 1
ATOM 1319 O O . SER A 1 175 ? 21.486 31.897 -32.837 1.00 43.41 175 SER A O 1
ATOM 1321 N N . LEU A 1 176 ? 23.147 32.013 -31.337 1.00 47.75 176 LEU A N 1
ATOM 1322 C CA . LEU A 1 176 ? 23.412 33.446 -31.501 1.00 47.75 176 LEU A CA 1
ATOM 1323 C C . LEU A 1 176 ? 24.874 33.623 -31.935 1.00 47.75 176 LEU A C 1
ATOM 1325 O O . LEU A 1 176 ? 25.754 32.996 -31.343 1.00 47.75 176 LEU A O 1
ATOM 1329 N N . PRO A 1 177 ? 25.163 34.422 -32.978 1.00 42.88 177 PRO A N 1
ATOM 1330 C CA . PRO A 1 177 ? 26.515 34.541 -33.489 1.00 42.88 177 PRO A CA 1
ATOM 1331 C C . PRO A 1 177 ? 27.379 35.373 -32.539 1.00 42.88 177 PRO A C 1
ATOM 1333 O O . 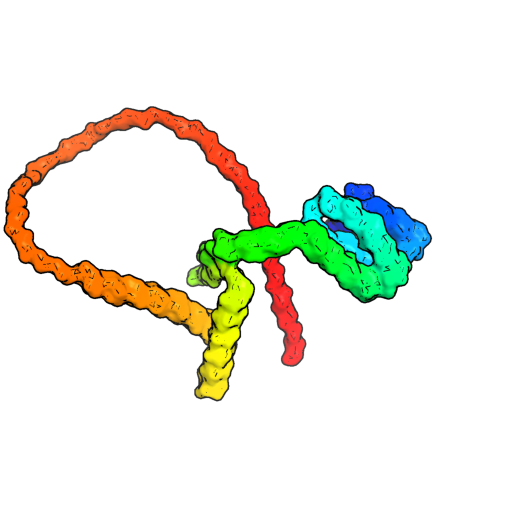PRO A 1 177 ? 26.936 36.359 -31.952 1.00 42.88 177 PRO A O 1
ATOM 1336 N N . ALA A 1 178 ? 28.635 34.953 -32.424 1.00 44.22 178 ALA A N 1
ATOM 1337 C CA . ALA A 1 178 ? 29.689 35.662 -31.727 1.00 44.22 178 ALA A CA 1
ATOM 1338 C C . ALA A 1 178 ? 30.043 36.973 -32.448 1.00 44.22 178 ALA A C 1
ATOM 1340 O O . ALA A 1 178 ? 30.402 36.948 -33.625 1.00 44.22 178 ALA A O 1
ATOM 1341 N N . GLU A 1 179 ? 30.045 38.089 -31.718 1.00 36.38 179 GLU A N 1
ATOM 1342 C CA . GLU A 1 179 ? 30.846 39.265 -32.063 1.00 36.38 179 GLU A CA 1
ATOM 1343 C C . GLU A 1 179 ? 31.776 39.635 -30.899 1.00 36.38 179 GLU A C 1
ATOM 1345 O O . GLU A 1 179 ? 31.386 39.691 -29.733 1.00 36.38 179 GLU A O 1
ATOM 1350 N N . SER A 1 180 ? 33.044 39.821 -31.263 1.00 40.94 180 SER A N 1
ATOM 1351 C CA . SER A 1 180 ? 34.214 40.048 -30.415 1.00 40.94 180 SER A CA 1
ATOM 1352 C C . SER A 1 180 ? 34.353 41.488 -29.917 1.00 40.94 180 SER A C 1
ATOM 1354 O O . SER A 1 180 ? 34.173 42.417 -30.695 1.00 40.94 180 SER A O 1
ATOM 1356 N N . ALA A 1 181 ? 34.843 41.647 -28.682 1.00 37.12 181 ALA A N 1
ATOM 1357 C CA . ALA A 1 181 ? 35.822 42.644 -28.188 1.00 37.12 181 ALA A CA 1
ATOM 1358 C C . ALA A 1 181 ? 35.813 42.554 -26.647 1.00 37.12 181 ALA A C 1
ATOM 1360 O O . ALA A 1 181 ? 34.753 42.379 -26.066 1.00 37.12 181 ALA A O 1
ATOM 1361 N N . GLY A 1 182 ? 36.880 42.641 -25.861 1.00 28.72 182 GLY A N 1
ATOM 1362 C CA . GLY A 1 182 ? 38.271 43.033 -26.017 1.00 28.72 182 GLY A CA 1
ATOM 1363 C C . GLY A 1 182 ? 38.924 42.911 -24.623 1.00 28.72 182 GLY A C 1
ATOM 1364 O O . GLY A 1 182 ? 38.241 42.716 -23.623 1.00 28.72 182 GLY A O 1
ATOM 1365 N N . SER A 1 183 ? 40.248 42.947 -24.608 1.00 36.44 183 SER A N 1
ATOM 1366 C CA . SER A 1 183 ? 41.200 42.480 -23.587 1.00 36.44 183 SER A CA 1
ATOM 1367 C C . SER A 1 183 ? 41.254 43.249 -22.239 1.00 36.44 183 SER A C 1
ATOM 1369 O O . SER A 1 183 ? 40.718 44.345 -22.129 1.00 36.44 183 SER A O 1
ATOM 1371 N N . GLU A 1 184 ? 42.074 42.690 -21.318 1.00 31.94 184 GLU A N 1
ATOM 1372 C CA . GLU A 1 184 ? 42.840 43.310 -20.197 1.00 31.94 184 GLU A CA 1
ATOM 1373 C C . GLU A 1 184 ? 42.196 43.210 -18.788 1.00 31.94 184 GLU A C 1
ATOM 1375 O O . GLU A 1 184 ? 41.026 43.511 -18.622 1.00 31.94 184 GLU A O 1
ATOM 1380 N N . ASN A 1 185 ? 42.848 42.825 -17.677 1.00 33.16 185 ASN A N 1
ATOM 1381 C CA . ASN A 1 185 ? 44.223 42.437 -17.337 1.00 33.16 185 ASN A CA 1
ATOM 1382 C C . ASN A 1 185 ? 44.216 41.685 -15.974 1.00 33.16 185 ASN A C 1
ATOM 1384 O O . ASN A 1 185 ? 43.253 41.767 -15.213 1.00 33.16 185 ASN A O 1
ATOM 1388 N N . ALA A 1 186 ? 45.307 40.985 -15.663 1.00 37.47 186 ALA A N 1
ATOM 1389 C CA . ALA A 1 186 ? 45.557 40.224 -14.436 1.00 37.47 186 ALA A CA 1
ATOM 1390 C C . ALA A 1 186 ? 45.726 41.087 -13.163 1.00 37.47 186 ALA A C 1
ATOM 1392 O O . ALA A 1 186 ? 46.186 42.225 -13.239 1.00 37.47 186 ALA A O 1
ATOM 1393 N N . GLY A 1 187 ? 45.471 40.504 -11.979 1.00 26.58 187 GLY A N 1
ATOM 1394 C CA . GLY A 1 187 ? 45.852 41.122 -10.702 1.00 26.58 187 GLY A CA 1
ATOM 1395 C C . GLY A 1 187 ? 45.414 40.396 -9.421 1.00 26.58 187 GLY A C 1
ATOM 1396 O O . GLY A 1 187 ? 44.350 40.686 -8.901 1.00 26.58 187 GLY A O 1
ATOM 1397 N N . ALA A 1 188 ? 46.300 39.519 -8.932 1.00 31.91 188 ALA A N 1
ATOM 1398 C CA . ALA A 1 188 ? 46.742 39.307 -7.541 1.00 31.91 188 ALA A CA 1
ATOM 1399 C C . ALA A 1 188 ? 45.777 38.988 -6.365 1.00 31.91 188 ALA A C 1
ATOM 1401 O O . ALA A 1 188 ? 44.705 39.549 -6.179 1.00 31.91 188 ALA A O 1
ATOM 1402 N N . GLU A 1 189 ? 46.306 38.092 -5.526 1.00 30.08 189 GLU A N 1
ATOM 1403 C CA . GLU A 1 189 ? 45.853 37.548 -4.240 1.00 30.08 189 GLU A CA 1
ATOM 1404 C C . GLU A 1 189 ? 45.435 38.571 -3.167 1.00 30.08 189 GLU A C 1
ATOM 1406 O O . GLU A 1 189 ? 45.945 39.688 -3.102 1.00 30.08 189 GLU A O 1
ATOM 1411 N N . GLY A 1 190 ? 44.603 38.119 -2.218 1.00 27.36 190 GLY A N 1
ATOM 1412 C CA . GLY A 1 190 ? 44.352 38.819 -0.957 1.00 27.36 190 GLY A CA 1
ATOM 1413 C C . GLY A 1 190 ? 43.468 38.023 0.006 1.00 27.36 190 GLY A C 1
ATOM 1414 O O . GLY A 1 190 ? 42.420 37.518 -0.370 1.00 27.36 190 GLY A O 1
ATOM 1415 N N . ILE A 1 191 ? 43.931 37.904 1.245 1.00 30.94 191 ILE A N 1
ATOM 1416 C CA . ILE A 1 191 ? 43.565 36.942 2.291 1.00 30.94 191 ILE A CA 1
ATOM 1417 C C . ILE A 1 191 ? 42.729 37.642 3.381 1.00 30.94 191 ILE A C 1
ATOM 1419 O O . ILE A 1 191 ? 43.004 38.797 3.693 1.00 30.94 191 ILE A O 1
ATOM 1423 N N . GLY A 1 192 ? 41.825 36.905 4.045 1.00 25.98 192 GLY A N 1
ATOM 1424 C CA . GLY A 1 192 ? 41.193 37.265 5.335 1.00 25.98 192 GLY A CA 1
ATOM 1425 C C . GLY A 1 192 ? 39.910 38.110 5.219 1.00 25.98 192 GLY A C 1
ATOM 1426 O O . GLY A 1 192 ? 39.739 38.853 4.267 1.00 25.98 192 GLY A O 1
ATOM 1427 N N . ALA A 1 193 ? 38.942 38.084 6.132 1.00 30.41 193 ALA A N 1
ATOM 1428 C CA . ALA A 1 193 ? 38.764 37.367 7.387 1.00 30.41 193 ALA A CA 1
ATOM 1429 C C . ALA A 1 193 ? 37.265 37.449 7.772 1.00 30.41 193 ALA A C 1
ATOM 1431 O O . ALA A 1 193 ? 36.608 38.448 7.497 1.00 30.41 193 ALA A O 1
ATOM 1432 N N . GLU A 1 194 ? 36.769 36.369 8.379 1.00 27.53 194 GLU A N 1
ATOM 1433 C CA . GLU A 1 194 ? 35.917 36.340 9.582 1.00 27.53 194 GLU A CA 1
ATOM 1434 C C . GLU A 1 194 ? 34.677 37.253 9.705 1.00 27.53 194 GLU A C 1
ATOM 1436 O O . GLU A 1 194 ? 34.748 38.475 9.790 1.00 27.53 194 GLU A O 1
ATOM 1441 N N . GLY A 1 195 ? 33.528 36.594 9.894 1.00 28.33 195 GLY A N 1
ATOM 1442 C CA . GLY A 1 195 ? 32.269 37.187 10.337 1.00 28.33 195 GLY A CA 1
ATOM 1443 C C . GLY A 1 195 ? 31.318 36.108 10.857 1.00 28.33 195 GLY A C 1
ATOM 1444 O O . GLY A 1 195 ? 30.499 35.572 10.120 1.00 28.33 195 GLY A O 1
ATOM 1445 N N . THR A 1 196 ? 31.489 35.773 12.134 1.00 28.06 196 THR A N 1
ATOM 1446 C CA . THR A 1 196 ? 30.550 35.108 13.061 1.00 28.06 196 THR A CA 1
ATOM 1447 C C . THR A 1 196 ? 29.125 35.697 12.947 1.00 28.06 196 THR A C 1
ATOM 1449 O O . THR A 1 196 ? 28.966 36.841 12.551 1.00 28.06 196 THR A O 1
ATOM 1452 N N . ALA A 1 197 ? 27.993 35.069 13.267 1.00 28.11 197 ALA A N 1
ATOM 1453 C CA . ALA A 1 197 ? 27.602 33.869 13.995 1.00 28.11 197 ALA A CA 1
ATOM 1454 C C . ALA A 1 197 ? 26.141 33.533 13.604 1.00 28.11 197 ALA A C 1
ATOM 1456 O O . ALA A 1 197 ? 25.413 34.417 13.160 1.00 28.11 197 ALA A O 1
ATOM 1457 N N . SER A 1 198 ? 25.701 32.292 13.847 1.00 29.55 198 SER A N 1
ATOM 1458 C CA . SER A 1 198 ? 24.451 31.939 14.561 1.00 29.55 198 SER A CA 1
ATOM 1459 C C . SER A 1 198 ? 23.961 30.549 14.124 1.00 29.55 198 SER A C 1
ATOM 1461 O O . SER A 1 198 ? 23.446 30.370 13.023 1.00 29.55 198 SER A O 1
ATOM 1463 N N . GLY A 1 199 ? 24.142 29.539 14.981 1.00 28.09 199 GLY A N 1
ATOM 1464 C CA . GLY A 1 199 ? 23.356 28.297 14.914 1.00 28.09 199 GLY A CA 1
ATOM 1465 C C . GLY A 1 199 ? 22.066 28.436 15.738 1.00 28.09 199 GLY A C 1
ATOM 1466 O O . GLY A 1 199 ? 21.770 29.520 16.228 1.00 28.09 199 GLY A O 1
ATOM 1467 N N . PRO A 1 200 ? 21.366 27.342 16.078 1.00 38.81 200 PRO A N 1
ATOM 1468 C CA . PRO A 1 200 ? 21.025 26.165 15.288 1.00 38.81 200 PRO A CA 1
ATOM 1469 C C . PRO A 1 200 ? 19.486 26.007 15.221 1.00 38.81 200 PRO A C 1
ATOM 1471 O O . PRO A 1 200 ? 18.801 26.108 16.235 1.00 38.81 200 PRO A O 1
ATOM 1474 N N . ALA A 1 201 ? 18.912 25.687 14.060 1.00 29.05 201 ALA A N 1
ATOM 1475 C CA . ALA A 1 201 ? 17.504 25.284 13.982 1.00 29.05 201 ALA A CA 1
ATOM 1476 C C . ALA A 1 201 ? 17.424 23.773 13.762 1.00 29.05 201 ALA A C 1
ATOM 1478 O O . ALA A 1 201 ? 17.505 23.270 12.642 1.00 29.05 201 ALA A O 1
ATOM 1479 N N . ALA A 1 202 ? 17.296 23.052 14.875 1.00 32.41 202 ALA A N 1
ATOM 1480 C CA . ALA A 1 202 ? 16.943 21.645 14.917 1.00 32.41 202 ALA A CA 1
ATOM 1481 C C . ALA A 1 202 ? 15.580 21.432 14.233 1.00 32.41 202 ALA A C 1
ATOM 1483 O O . ALA A 1 202 ? 14.524 21.591 14.843 1.00 32.41 202 ALA A O 1
ATOM 1484 N N . ALA A 1 203 ? 15.600 21.074 12.950 1.00 32.94 203 ALA A N 1
ATOM 1485 C CA . ALA A 1 203 ? 14.417 20.616 12.240 1.00 32.94 203 ALA A CA 1
ATOM 1486 C C . ALA A 1 203 ? 14.113 19.178 12.680 1.00 32.94 203 ALA A C 1
ATOM 1488 O O . ALA A 1 203 ? 14.838 18.230 12.371 1.00 32.94 203 ALA A O 1
ATOM 1489 N N . ALA A 1 204 ? 13.047 19.045 13.465 1.00 31.69 204 ALA A N 1
ATOM 1490 C CA . ALA A 1 204 ? 12.526 17.792 13.979 1.00 31.69 204 ALA A CA 1
ATOM 1491 C C . ALA A 1 204 ? 12.360 16.746 12.862 1.00 31.69 204 ALA A C 1
ATOM 1493 O O . ALA A 1 204 ? 11.587 16.919 11.919 1.00 31.69 204 ALA A O 1
ATOM 1494 N N . ARG A 1 205 ? 13.078 15.626 13.003 1.00 31.55 205 ARG A N 1
ATOM 1495 C CA . ARG A 1 205 ? 12.885 14.410 12.207 1.00 31.55 205 ARG A CA 1
ATOM 1496 C C . ARG A 1 205 ? 11.446 13.919 12.377 1.00 31.55 205 ARG A C 1
ATOM 1498 O O . ARG A 1 205 ? 11.074 13.447 13.448 1.00 31.55 205 ARG A O 1
ATOM 1505 N N . ARG A 1 206 ? 10.651 13.976 11.308 1.00 34.31 206 ARG A N 1
ATOM 1506 C CA . ARG A 1 206 ? 9.408 13.203 11.186 1.00 34.31 206 ARG A CA 1
ATOM 1507 C C . ARG A 1 206 ? 9.767 11.785 10.724 1.00 34.31 206 ARG A C 1
ATOM 1509 O O . ARG A 1 206 ? 10.471 11.663 9.722 1.00 34.31 206 ARG A O 1
ATOM 1516 N N . PRO A 1 207 ? 9.327 10.713 11.404 1.00 30.58 207 PRO A N 1
ATOM 1517 C CA . PRO A 1 207 ? 9.550 9.365 10.906 1.00 30.58 207 PRO A CA 1
ATOM 1518 C C . PRO A 1 207 ? 8.610 9.115 9.721 1.00 30.58 207 PRO A C 1
ATOM 1520 O O . PRO A 1 207 ? 7.400 8.985 9.887 1.00 30.58 207 PRO A O 1
ATOM 1523 N N . ALA A 1 208 ? 9.169 9.061 8.513 1.00 30.92 208 ALA A N 1
ATOM 1524 C CA . ALA A 1 208 ? 8.473 8.520 7.355 1.00 30.92 208 ALA A CA 1
ATOM 1525 C C . ALA A 1 208 ? 8.396 6.994 7.517 1.00 30.92 208 ALA A C 1
ATOM 1527 O O . ALA A 1 208 ? 9.412 6.299 7.461 1.00 30.92 208 ALA A O 1
ATOM 1528 N N . VAL A 1 209 ? 7.195 6.474 7.771 1.00 26.56 209 VAL A N 1
ATOM 1529 C CA . VAL A 1 209 ? 6.937 5.031 7.817 1.00 26.56 209 VAL A CA 1
ATOM 1530 C C . VAL A 1 209 ? 6.849 4.526 6.378 1.00 26.56 209 VAL A C 1
ATOM 1532 O O . VAL A 1 209 ? 5.851 4.725 5.691 1.00 26.56 209 VAL A O 1
ATOM 1535 N N . LEU A 1 210 ? 7.925 3.893 5.915 1.00 25.59 210 LEU A N 1
ATOM 1536 C CA . LEU A 1 210 ? 7.980 3.178 4.644 1.00 25.59 210 LEU A CA 1
ATOM 1537 C C . LEU A 1 210 ? 7.227 1.847 4.798 1.00 25.59 210 LEU A C 1
ATOM 1539 O O . LEU A 1 210 ? 7.736 0.907 5.407 1.00 25.59 210 LEU A O 1
ATOM 1543 N N . VAL A 1 211 ? 6.012 1.756 4.257 1.00 25.83 211 VAL A N 1
ATOM 1544 C CA . VAL A 1 211 ? 5.287 0.482 4.156 1.00 25.83 211 VAL A CA 1
ATOM 1545 C C . VAL A 1 211 ? 5.862 -0.295 2.971 1.00 25.83 211 VAL A C 1
ATOM 1547 O O . VAL A 1 211 ? 5.487 -0.067 1.825 1.00 25.83 211 VAL A O 1
ATOM 1550 N N . GLN A 1 212 ? 6.802 -1.206 3.235 1.00 30.89 212 GLN A N 1
ATOM 1551 C CA . GLN A 1 212 ? 7.207 -2.209 2.249 1.00 30.89 212 GLN A CA 1
ATOM 1552 C C . GLN A 1 212 ? 6.137 -3.302 2.174 1.00 30.89 212 GLN A C 1
ATOM 1554 O O . GLN A 1 212 ? 5.973 -4.095 3.101 1.00 30.89 212 GLN A O 1
ATOM 1559 N N . VAL A 1 213 ? 5.417 -3.360 1.054 1.00 27.45 213 VAL A N 1
ATOM 1560 C CA . VAL A 1 213 ? 4.600 -4.523 0.694 1.00 27.45 213 VAL A CA 1
ATOM 1561 C C . VAL A 1 213 ? 5.534 -5.561 0.074 1.00 27.45 213 VAL A C 1
ATOM 1563 O O . VAL A 1 213 ? 5.912 -5.459 -1.089 1.00 27.45 213 VAL A O 1
ATOM 1566 N N . VAL A 1 214 ? 5.942 -6.548 0.871 1.00 28.44 214 VAL A N 1
ATOM 1567 C CA . VAL A 1 214 ? 6.654 -7.735 0.382 1.00 28.44 214 VAL A CA 1
ATOM 1568 C C . VAL A 1 214 ? 5.608 -8.716 -0.143 1.00 28.44 214 VAL A C 1
ATOM 1570 O O . VAL A 1 214 ? 4.900 -9.347 0.639 1.00 28.44 214 VAL A O 1
ATOM 1573 N N . ILE A 1 215 ? 5.494 -8.845 -1.465 1.00 31.62 215 ILE A N 1
ATOM 1574 C CA . ILE A 1 215 ? 4.756 -9.953 -2.078 1.00 31.62 215 ILE A CA 1
ATOM 1575 C C . ILE A 1 215 ? 5.718 -11.141 -2.126 1.00 31.62 215 ILE A C 1
ATOM 1577 O O . ILE A 1 215 ? 6.643 -11.180 -2.932 1.00 31.62 215 ILE A O 1
ATOM 1581 N N . SER A 1 216 ? 5.529 -12.085 -1.205 1.00 27.16 216 SER A N 1
ATOM 1582 C CA . SER A 1 216 ? 6.242 -13.360 -1.200 1.00 27.16 216 SER A CA 1
ATOM 1583 C C . SER A 1 216 ? 5.655 -14.253 -2.296 1.00 27.16 216 SER A C 1
ATOM 1585 O O . SER A 1 216 ? 4.491 -14.643 -2.222 1.00 27.16 216 SER A O 1
ATOM 1587 N N . LEU A 1 217 ? 6.443 -14.546 -3.332 1.00 29.94 217 LEU A N 1
ATOM 1588 C CA . LEU A 1 217 ? 6.131 -15.602 -4.292 1.00 29.94 217 LEU A CA 1
ATOM 1589 C C . LEU A 1 217 ? 6.573 -16.933 -3.679 1.00 29.94 217 LEU A C 1
ATOM 1591 O O . LEU A 1 217 ? 7.765 -17.206 -3.560 1.00 29.94 217 LEU A O 1
ATOM 1595 N N . ALA A 1 218 ? 5.600 -17.739 -3.258 1.00 34.34 218 ALA A N 1
ATOM 1596 C CA . ALA A 1 218 ? 5.826 -19.143 -2.955 1.00 34.34 218 ALA A CA 1
ATOM 1597 C C . ALA A 1 218 ? 6.052 -19.900 -4.272 1.00 34.34 218 ALA A C 1
ATOM 1599 O O . ALA A 1 218 ? 5.226 -19.819 -5.182 1.00 34.34 218 ALA A O 1
ATOM 1600 N N . SER A 1 219 ? 7.183 -20.605 -4.357 1.00 42.03 219 SER A N 1
ATOM 1601 C CA . SER A 1 219 ? 7.500 -21.546 -5.430 1.00 42.03 219 SER A CA 1
ATOM 1602 C C . SER A 1 219 ? 6.424 -22.620 -5.580 1.00 42.03 219 SER A C 1
ATOM 1604 O O . SER A 1 219 ? 5.958 -23.183 -4.587 1.00 42.03 219 SER A O 1
ATOM 1606 N N . LEU A 1 220 ? 6.127 -22.944 -6.836 1.00 37.81 220 LEU A N 1
ATOM 1607 C CA . LEU A 1 220 ? 5.604 -24.226 -7.296 1.00 37.81 220 LEU A CA 1
ATOM 1608 C C . LEU A 1 220 ? 6.537 -24.727 -8.398 1.00 37.81 220 LEU A C 1
ATOM 1610 O O . LEU A 1 220 ? 6.949 -23.878 -9.223 1.00 37.81 220 LEU A O 1
#